Protein AF-X1PN82-F1 (afdb_monomer)

Mean predicted aligned error: 7.9 Å

Structure (mmCIF, N/CA/C/O backbone):
data_AF-X1PN82-F1
#
_entry.id   AF-X1PN82-F1
#
loop_
_atom_site.group_PDB
_atom_site.id
_atom_site.type_symbol
_atom_site.label_atom_id
_atom_site.label_alt_id
_atom_site.label_comp_id
_atom_site.label_asym_id
_atom_site.label_entity_id
_atom_site.label_seq_id
_atom_site.pdbx_PDB_ins_code
_atom_site.Cartn_x
_atom_site.Cartn_y
_atom_site.Cartn_z
_atom_site.occupancy
_atom_site.B_iso_or_equiv
_atom_site.auth_seq_id
_atom_site.auth_comp_id
_atom_site.auth_asym_id
_atom_site.auth_atom_id
_atom_site.pdbx_PDB_model_num
ATOM 1 N N . ASN A 1 1 ? -26.674 12.119 23.062 1.00 67.69 1 ASN A N 1
ATOM 2 C CA . ASN A 1 1 ? -26.251 12.732 21.770 1.00 67.69 1 ASN A CA 1
ATOM 3 C C . ASN A 1 1 ? -24.756 13.074 21.874 1.00 67.69 1 ASN A C 1
ATOM 5 O O . ASN A 1 1 ? -24.291 13.283 22.987 1.00 67.69 1 ASN A O 1
ATOM 9 N N . ALA A 1 2 ? -23.980 13.122 20.783 1.00 71.50 2 ALA A N 1
ATOM 10 C CA . ALA A 1 2 ? -22.578 13.569 20.818 1.00 71.50 2 ALA A CA 1
ATOM 11 C C . ALA A 1 2 ? -22.416 14.978 21.428 1.00 71.50 2 ALA A C 1
ATOM 13 O O . ALA A 1 2 ? -21.456 15.224 22.155 1.00 71.50 2 ALA A O 1
ATOM 14 N N . GLU A 1 3 ? -23.373 15.884 21.202 1.00 78.88 3 GLU A N 1
ATOM 15 C CA . GLU A 1 3 ? -23.383 17.195 21.867 1.00 78.88 3 GLU A CA 1
ATOM 16 C C . GLU A 1 3 ? -23.554 17.086 23.388 1.00 78.88 3 GLU A C 1
ATOM 18 O O . GLU A 1 3 ? -22.885 17.803 24.132 1.00 78.88 3 GLU A O 1
ATOM 23 N N . ASP A 1 4 ? -24.406 16.174 23.860 1.00 82.75 4 ASP A N 1
ATOM 24 C CA . ASP A 1 4 ? -24.612 15.941 25.296 1.00 82.75 4 ASP A CA 1
ATOM 25 C C . ASP A 1 4 ? -23.353 15.354 25.942 1.00 82.75 4 ASP A C 1
ATOM 27 O O . ASP A 1 4 ? -22.969 15.783 27.027 1.00 82.75 4 ASP A O 1
ATOM 31 N N . MET A 1 5 ? -22.664 14.438 25.246 1.00 84.50 5 MET A N 1
ATOM 32 C CA . MET A 1 5 ? -21.371 13.902 25.687 1.00 84.50 5 MET A CA 1
ATOM 33 C C . MET A 1 5 ? -20.332 15.013 25.858 1.00 84.50 5 MET A C 1
ATOM 35 O O . MET A 1 5 ? -19.619 15.034 26.857 1.00 84.50 5 MET A O 1
ATOM 39 N N . ILE A 1 6 ? -20.239 15.938 24.896 1.00 84.94 6 ILE A N 1
ATOM 40 C CA . ILE A 1 6 ? -19.283 17.053 24.955 1.00 84.94 6 ILE A CA 1
ATOM 41 C C . ILE A 1 6 ? -19.625 17.995 26.113 1.00 84.94 6 ILE A C 1
ATOM 43 O O . ILE A 1 6 ? -18.735 18.341 26.887 1.00 84.94 6 ILE A O 1
ATOM 47 N N . LYS A 1 7 ? -20.903 18.366 26.274 1.00 87.56 7 LYS A N 1
ATOM 48 C CA . LYS A 1 7 ? -21.355 19.220 27.386 1.00 87.56 7 LYS A CA 1
ATOM 49 C C . LYS A 1 7 ? -21.035 18.598 28.743 1.00 87.56 7 LYS A C 1
ATOM 51 O O . LYS A 1 7 ? -20.484 19.280 29.601 1.00 87.56 7 LYS A O 1
ATOM 56 N N . GLU A 1 8 ? -21.319 17.309 28.913 1.00 87.12 8 GLU A N 1
ATOM 57 C CA . GLU A 1 8 ? -21.034 16.575 30.148 1.00 87.12 8 GLU A CA 1
ATOM 58 C C . GLU A 1 8 ? -19.526 16.529 30.442 1.00 87.12 8 GLU A C 1
ATOM 60 O O . GLU A 1 8 ? -19.100 16.802 31.563 1.00 87.12 8 GLU A O 1
ATOM 65 N N . VAL A 1 9 ? -18.691 16.272 29.429 1.00 88.88 9 VAL A N 1
ATOM 66 C CA . VAL A 1 9 ? -17.226 16.307 29.578 1.00 88.88 9 VAL A CA 1
ATOM 67 C C . VAL A 1 9 ? -16.727 17.703 29.960 1.00 88.88 9 VAL A C 1
ATOM 69 O O . VAL A 1 9 ? -15.838 17.824 30.806 1.00 88.88 9 VAL A O 1
ATOM 72 N N . ASP A 1 10 ? -17.272 18.760 29.362 1.00 90.44 10 ASP A N 1
ATOM 73 C CA . ASP A 1 10 ? -16.878 20.137 29.665 1.00 90.44 10 ASP A CA 1
ATOM 74 C C . ASP A 1 10 ? -17.298 20.567 31.079 1.00 90.44 10 ASP A C 1
ATOM 76 O O . ASP A 1 10 ? -16.549 21.278 31.756 1.00 90.44 10 ASP A O 1
ATOM 80 N N . GLU A 1 11 ? -18.458 20.117 31.560 1.00 91.69 11 GLU A N 1
ATOM 81 C CA . GLU A 1 11 ? -18.900 20.324 32.944 1.00 91.69 11 GLU A CA 1
ATOM 82 C C . GLU A 1 11 ? -18.008 19.582 33.947 1.00 91.69 11 GLU A C 1
ATOM 84 O O . GLU A 1 11 ? -17.519 20.194 34.900 1.00 91.69 11 GLU A O 1
ATOM 89 N N . LEU A 1 12 ? -17.703 18.305 33.696 1.00 90.44 12 LEU A N 1
ATOM 90 C CA . LEU A 1 12 ? -16.795 17.517 34.538 1.00 90.44 12 LEU A CA 1
ATOM 91 C C . LEU A 1 12 ? -15.404 18.162 34.619 1.00 90.44 12 LEU A C 1
ATOM 93 O O . LEU A 1 12 ? -14.843 18.304 35.708 1.00 90.44 12 LEU A O 1
ATOM 97 N N . LYS A 1 13 ? -14.877 18.660 33.491 1.00 89.19 13 LYS A N 1
ATOM 98 C CA . LYS A 1 13 ? -13.601 19.394 33.455 1.00 89.19 13 LYS A CA 1
ATOM 99 C C . LYS A 1 13 ? -13.623 20.660 34.308 1.00 89.19 13 LYS A C 1
ATOM 101 O O . LYS A 1 13 ? -12.647 20.916 35.015 1.00 89.19 13 LYS A O 1
ATOM 106 N N . LYS A 1 14 ? -14.707 21.447 34.270 1.00 92.62 14 LYS A N 1
ATOM 107 C CA . LYS A 1 14 ? -14.854 22.648 35.118 1.00 92.62 14 LYS A CA 1
ATOM 108 C C . LYS A 1 14 ? -14.811 22.296 36.606 1.00 92.62 14 LYS A C 1
ATOM 110 O O . LYS A 1 14 ? -14.207 23.035 37.380 1.00 92.62 14 LYS A O 1
ATOM 115 N N . ASN A 1 15 ? -15.368 21.145 36.973 1.00 92.56 15 ASN A N 1
ATOM 116 C CA . ASN A 1 15 ? -15.415 20.660 38.352 1.00 92.56 15 ASN A CA 1
ATOM 117 C C . ASN A 1 15 ? -14.170 19.853 38.768 1.00 92.56 15 ASN A C 1
ATOM 119 O O . ASN A 1 15 ? -14.081 19.424 39.914 1.00 92.56 15 ASN A O 1
ATOM 123 N N . ARG A 1 16 ? -13.180 19.684 37.874 1.00 89.38 16 ARG A N 1
ATOM 124 C CA . ARG A 1 16 ? -11.994 18.819 38.063 1.00 89.38 16 ARG A CA 1
ATOM 125 C C . ARG A 1 16 ? -12.342 17.353 38.342 1.00 89.38 16 ARG A C 1
ATOM 127 O O . ARG A 1 16 ? -11.579 16.636 38.986 1.00 89.38 16 ARG A O 1
ATOM 134 N N . GLU A 1 17 ? -13.478 16.913 37.830 1.00 91.06 17 GLU A N 1
ATOM 135 C CA . GLU A 1 17 ? -13.938 15.535 37.891 1.00 91.06 17 GLU A CA 1
ATOM 136 C C . GLU A 1 17 ? -13.605 14.815 36.585 1.00 91.06 17 GLU A C 1
ATOM 138 O O . GLU A 1 17 ? -13.312 15.433 35.558 1.00 91.06 17 GLU A O 1
ATOM 143 N N . ASN A 1 18 ? -13.623 13.484 36.622 1.00 86.00 18 ASN A N 1
ATOM 144 C CA . ASN A 1 18 ? -13.360 12.672 35.447 1.00 86.00 18 ASN A CA 1
ATOM 145 C C . ASN A 1 18 ? -14.331 11.494 35.395 1.00 86.00 18 ASN A C 1
ATOM 147 O O . ASN A 1 18 ? -14.656 10.905 36.425 1.00 86.00 18 ASN A O 1
ATOM 151 N N . ILE A 1 19 ? -14.766 11.137 34.190 1.00 87.94 19 ILE A N 1
ATOM 152 C CA . ILE A 1 19 ? -15.642 9.992 33.947 1.00 87.94 19 ILE A CA 1
ATOM 153 C C . ILE A 1 19 ? -14.881 8.951 33.120 1.00 87.94 19 ILE A C 1
ATOM 155 O O . ILE A 1 19 ? -14.253 9.303 32.117 1.00 87.94 19 ILE A O 1
ATOM 159 N N . PRO A 1 20 ? -14.910 7.663 33.501 1.00 90.50 20 PRO A N 1
ATOM 160 C CA . PRO A 1 20 ? -14.413 6.601 32.637 1.00 90.50 20 PRO A CA 1
ATOM 161 C C . PRO A 1 20 ? -15.126 6.624 31.276 1.00 90.50 20 PRO A C 1
ATOM 163 O O . PRO A 1 20 ? -16.353 6.719 31.212 1.00 90.50 20 PRO A O 1
ATOM 166 N N . LEU A 1 21 ? -14.369 6.527 30.179 1.00 81.94 21 LEU A N 1
ATOM 167 C CA . LEU A 1 21 ? -14.906 6.651 28.816 1.00 81.94 21 LEU A CA 1
ATOM 168 C C . LEU A 1 21 ? -16.039 5.651 28.533 1.00 81.94 21 LEU A C 1
ATOM 170 O O . LEU A 1 21 ? -17.045 6.004 27.926 1.00 81.94 21 LEU A O 1
ATOM 174 N N . ASN A 1 22 ? -15.896 4.415 29.008 1.00 86.50 22 ASN A N 1
ATOM 175 C CA . ASN A 1 22 ? -16.922 3.379 28.902 1.00 86.50 22 ASN A CA 1
ATOM 176 C C . ASN A 1 22 ? -18.238 3.777 29.592 1.00 86.50 22 ASN A C 1
ATOM 178 O O . ASN A 1 22 ? -19.304 3.512 29.041 1.00 86.50 22 ASN A O 1
ATOM 182 N N . SER A 1 23 ? -18.170 4.439 30.750 1.00 89.06 23 SER A N 1
ATOM 183 C CA . SER A 1 23 ? -19.345 4.944 31.470 1.00 89.06 23 SER A CA 1
ATOM 184 C C . SER A 1 23 ? -20.013 6.107 30.737 1.00 89.06 23 SER A C 1
ATOM 186 O O . SER A 1 23 ? -21.237 6.181 30.695 1.0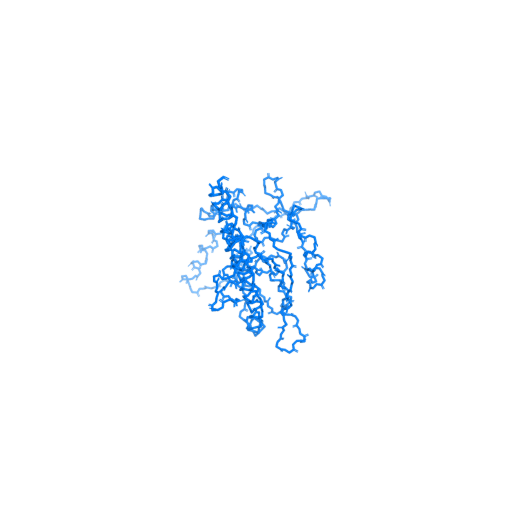0 89.06 23 SER A O 1
ATOM 188 N N . LEU A 1 24 ? -19.228 7.003 30.131 1.00 88.25 24 LEU A N 1
ATOM 189 C CA . LEU A 1 24 ? -19.769 8.097 29.323 1.00 88.25 24 LEU A CA 1
ATOM 190 C C . LEU A 1 24 ? -20.485 7.563 28.075 1.00 88.25 24 LEU A C 1
ATOM 192 O O . LEU A 1 24 ? -21.599 7.983 27.772 1.00 88.25 24 LEU A O 1
ATOM 196 N N . ILE A 1 25 ? -19.861 6.613 27.369 1.00 86.19 25 ILE A N 1
ATOM 197 C CA . ILE A 1 25 ? -20.445 5.984 26.180 1.00 86.19 25 ILE A CA 1
ATOM 198 C C . ILE A 1 25 ? -21.737 5.257 26.551 1.00 86.19 25 ILE A C 1
ATOM 200 O O . ILE A 1 25 ? -22.748 5.470 25.888 1.00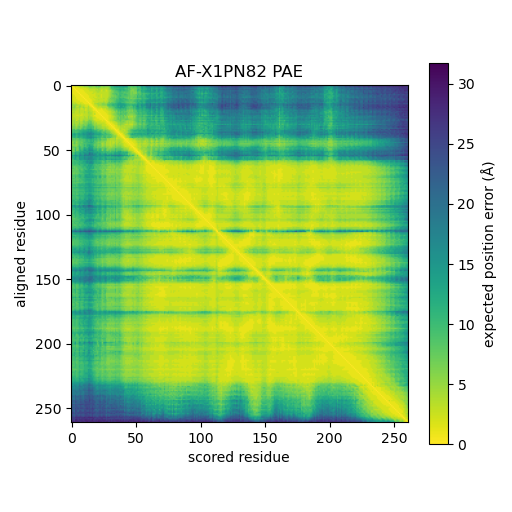 86.19 25 ILE A O 1
ATOM 204 N N . SER A 1 26 ? -21.738 4.437 27.606 1.00 86.50 26 SER A N 1
ATOM 205 C CA . SER A 1 26 ? -22.931 3.676 27.994 1.00 86.50 26 SER A CA 1
ATOM 206 C C . SER A 1 26 ? -24.095 4.584 28.387 1.00 86.50 26 SER A C 1
ATOM 208 O O . SER A 1 26 ? -25.216 4.349 27.951 1.00 86.50 26 SER A O 1
ATOM 210 N N . LYS A 1 27 ? -23.828 5.663 29.135 1.00 87.06 27 LYS A N 1
ATOM 211 C CA . LYS A 1 27 ? -24.841 6.649 29.542 1.00 87.06 27 LYS A CA 1
ATOM 212 C C . LYS A 1 27 ? -25.486 7.366 28.354 1.00 87.06 27 LYS A C 1
ATOM 214 O O . LYS A 1 27 ? -26.62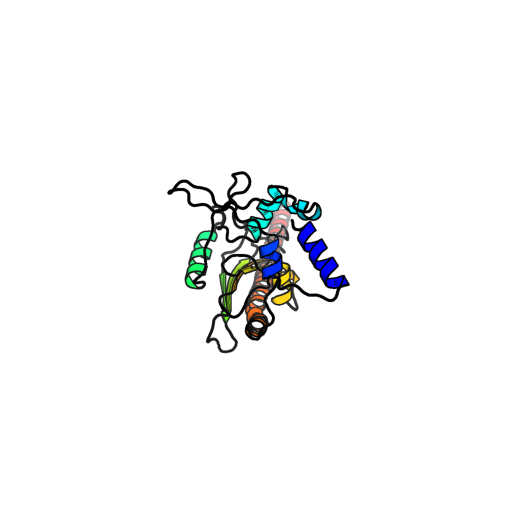8 7.802 28.447 1.00 87.06 27 LYS A O 1
ATOM 219 N N . GLN A 1 28 ? -24.751 7.499 27.254 1.00 85.62 28 GLN A N 1
ATOM 220 C CA . GLN A 1 28 ? -25.141 8.290 26.085 1.00 85.62 28 GLN A CA 1
ATOM 221 C C . GLN A 1 28 ? -25.512 7.416 24.874 1.00 85.62 28 GLN A C 1
ATOM 223 O O . GLN A 1 28 ? -25.808 7.945 23.799 1.00 85.62 28 GLN A O 1
ATOM 228 N N . THR A 1 29 ? -25.530 6.090 25.051 1.00 86.44 29 THR A N 1
ATOM 229 C CA . THR A 1 29 ? -25.915 5.101 24.038 1.00 86.44 29 THR A CA 1
ATOM 230 C C . THR A 1 29 ? -27.273 4.510 24.389 1.00 86.44 29 THR A C 1
ATOM 232 O O . THR A 1 29 ? -27.450 3.935 25.458 1.00 86.44 29 THR A O 1
ATOM 235 N N . ASN A 1 30 ? -28.220 4.588 23.457 1.00 87.38 30 ASN A N 1
ATOM 236 C CA . ASN A 1 30 ? -29.485 3.871 23.566 1.00 87.38 30 ASN A CA 1
ATOM 237 C C . ASN A 1 30 ? -29.368 2.541 22.824 1.00 87.38 30 ASN A C 1
ATOM 239 O O . ASN A 1 30 ? -29.080 2.528 21.628 1.00 87.38 30 ASN A O 1
ATOM 243 N N . LEU A 1 31 ? -29.608 1.435 23.528 1.00 88.25 31 LEU A N 1
ATOM 244 C CA . LEU A 1 31 ? -29.704 0.110 22.928 1.00 88.25 31 LEU A CA 1
ATOM 245 C C . LEU A 1 31 ? -31.170 -0.316 22.913 1.00 88.25 31 LEU A C 1
ATOM 247 O O . LEU A 1 31 ? -31.795 -0.450 23.963 1.00 88.25 31 LEU A O 1
ATOM 251 N N . THR A 1 32 ? -31.706 -0.537 21.721 1.00 89.62 32 THR A N 1
ATOM 252 C CA . THR A 1 32 ? -33.020 -1.149 21.524 1.00 89.62 32 THR A CA 1
ATOM 253 C C . THR A 1 32 ? -32.847 -2.509 20.862 1.00 89.62 32 THR A C 1
ATOM 255 O O . THR A 1 32 ? -31.808 -2.821 20.277 1.00 89.62 32 THR A O 1
ATOM 258 N N . SER A 1 33 ? -33.841 -3.375 21.008 1.00 90.75 33 SER A N 1
ATOM 259 C CA . SER A 1 33 ? -33.853 -4.690 20.374 1.00 90.75 33 SER A CA 1
ATOM 260 C C . SER A 1 33 ? -35.242 -4.945 19.826 1.00 90.75 33 SER A C 1
ATOM 262 O O . SER A 1 33 ? -36.235 -4.735 20.520 1.00 90.75 33 SER A O 1
ATOM 264 N N . GLU A 1 34 ? -35.298 -5.387 18.578 1.00 87.75 34 GLU A N 1
ATOM 265 C CA . GLU A 1 34 ? -36.532 -5.650 17.847 1.00 87.75 34 GLU A CA 1
ATOM 266 C C . GLU A 1 34 ? -36.452 -7.039 17.208 1.00 87.75 34 GLU A C 1
ATOM 268 O O . GLU A 1 34 ? -35.368 -7.602 17.035 1.00 87.75 34 GLU A O 1
ATOM 273 N N . VAL A 1 35 ? -37.608 -7.628 16.901 1.00 88.88 35 VAL A N 1
ATOM 274 C CA . VAL A 1 35 ? -37.663 -8.944 16.258 1.00 88.88 35 VAL A CA 1
ATOM 275 C C . VAL A 1 35 ? -37.320 -8.786 14.781 1.00 88.88 35 VAL A C 1
ATOM 277 O O . VAL A 1 35 ? -38.056 -8.141 14.041 1.00 88.88 35 VAL A O 1
ATOM 280 N N . GLU A 1 36 ? -36.238 -9.426 14.350 1.00 89.25 36 GLU A N 1
ATOM 281 C CA . GLU A 1 36 ? -35.816 -9.472 12.949 1.00 89.25 36 GLU A CA 1
ATOM 282 C C . GLU A 1 36 ? -36.106 -10.851 12.331 1.00 89.25 36 GLU A C 1
ATOM 284 O O . GLU A 1 36 ? -36.257 -11.867 13.020 1.00 89.25 36 GLU A O 1
ATOM 289 N N . LYS A 1 37 ? -36.195 -10.911 11.001 1.00 90.00 37 LYS A N 1
ATOM 290 C CA . LYS A 1 37 ? -36.330 -12.160 10.252 1.00 90.00 37 LYS A CA 1
ATOM 291 C C . LYS A 1 37 ? -35.136 -13.070 10.538 1.00 90.00 37 LYS A C 1
ATOM 293 O O . LYS A 1 37 ? -33.991 -12.695 10.328 1.00 90.00 37 LYS A O 1
ATOM 298 N N . LYS A 1 38 ? -35.413 -14.329 10.885 1.00 85.94 38 LYS A N 1
ATOM 299 C CA . LYS A 1 38 ? -34.396 -15.349 11.209 1.00 85.94 38 LYS A CA 1
ATOM 300 C C . LYS A 1 38 ? -33.298 -15.524 10.145 1.00 85.94 38 LYS A C 1
ATOM 302 O O . LYS A 1 38 ? -32.185 -15.898 10.488 1.00 85.94 38 LYS A O 1
ATOM 307 N N . ASN A 1 39 ? -33.624 -15.271 8.877 1.00 90.50 39 ASN A N 1
ATOM 308 C CA . ASN A 1 39 ? -32.714 -15.452 7.741 1.00 90.50 39 ASN A CA 1
ATOM 309 C C . ASN A 1 39 ? -32.069 -14.135 7.269 1.00 90.50 39 ASN A C 1
ATOM 311 O O . ASN A 1 39 ? -31.379 -14.126 6.251 1.00 90.50 39 ASN A O 1
ATOM 315 N N . ALA A 1 40 ? -32.340 -13.012 7.939 1.00 86.06 40 ALA A N 1
ATOM 316 C CA . ALA A 1 40 ? -31.656 -11.762 7.655 1.00 86.06 40 ALA A CA 1
ATOM 317 C C . ALA A 1 40 ? -30.262 -11.793 8.296 1.00 86.06 40 ALA A C 1
ATOM 319 O O . ALA A 1 40 ? -30.122 -11.989 9.501 1.00 86.06 40 ALA A O 1
ATOM 320 N N . HIS A 1 41 ? -29.229 -11.595 7.478 1.00 84.25 41 HIS A N 1
ATOM 321 C CA . HIS A 1 41 ? -27.835 -11.561 7.911 1.00 84.25 41 HIS A CA 1
ATOM 322 C C . HIS A 1 41 ? -27.193 -10.278 7.396 1.00 84.25 41 HIS A C 1
ATOM 324 O O . HIS A 1 41 ? -26.605 -10.251 6.318 1.00 84.25 41 HIS A O 1
ATOM 330 N N . TYR A 1 42 ? -27.361 -9.194 8.144 1.00 84.50 42 TYR A N 1
ATOM 331 C CA . TYR A 1 42 ? -26.742 -7.916 7.825 1.00 84.50 42 TYR A CA 1
ATOM 332 C C . TYR A 1 42 ? -26.410 -7.148 9.098 1.00 84.50 42 TYR A C 1
ATOM 334 O O . TYR A 1 42 ? -27.028 -7.338 10.144 1.00 84.50 42 TYR A O 1
ATOM 342 N N . THR A 1 43 ? -25.461 -6.230 8.966 1.00 87.44 43 THR A N 1
ATOM 343 C CA . THR A 1 43 ? -25.243 -5.152 9.926 1.00 87.44 43 THR A CA 1
ATOM 344 C C . THR A 1 43 ? -25.556 -3.857 9.198 1.00 87.44 43 THR A C 1
ATOM 346 O O . THR A 1 43 ? -24.909 -3.544 8.202 1.00 87.44 43 THR A O 1
ATOM 349 N N . MET A 1 44 ? -26.563 -3.121 9.664 1.00 87.81 44 MET A N 1
ATOM 350 C CA . MET A 1 44 ? -26.882 -1.799 9.132 1.00 87.81 44 MET A CA 1
ATOM 351 C C . MET A 1 44 ? -26.295 -0.746 10.063 1.00 87.81 44 MET A C 1
ATOM 353 O O . MET A 1 44 ? -26.525 -0.784 11.270 1.00 87.81 44 MET A O 1
ATOM 357 N N . VAL A 1 45 ? -25.548 0.197 9.496 1.00 88.12 45 VAL A N 1
ATOM 358 C CA . VAL A 1 45 ? -25.014 1.345 10.228 1.00 88.12 45 VAL A CA 1
ATOM 359 C C . VAL A 1 45 ? -25.586 2.602 9.596 1.00 88.12 45 VAL A C 1
ATOM 361 O O . VAL A 1 45 ? -25.306 2.901 8.439 1.00 88.12 45 VAL A O 1
ATOM 364 N N . GLU A 1 46 ? -26.380 3.344 10.363 1.00 88.56 46 GLU A N 1
ATOM 365 C CA . GLU A 1 46 ? -26.903 4.643 9.955 1.00 88.56 46 GLU A CA 1
ATOM 366 C C . GLU A 1 46 ? -26.198 5.744 10.752 1.00 88.56 46 GLU A C 1
ATOM 368 O O . GLU A 1 46 ? -26.245 5.774 11.982 1.00 88.56 46 GLU A O 1
ATOM 373 N N . LEU A 1 47 ? -25.539 6.662 10.047 1.00 83.81 47 LEU A N 1
ATOM 374 C CA . LEU A 1 47 ? -24.903 7.829 10.649 1.00 83.81 47 LEU A CA 1
ATOM 375 C C . LEU A 1 47 ? -25.809 9.048 10.453 1.00 83.81 47 LEU A C 1
ATOM 377 O O . LEU A 1 47 ? -2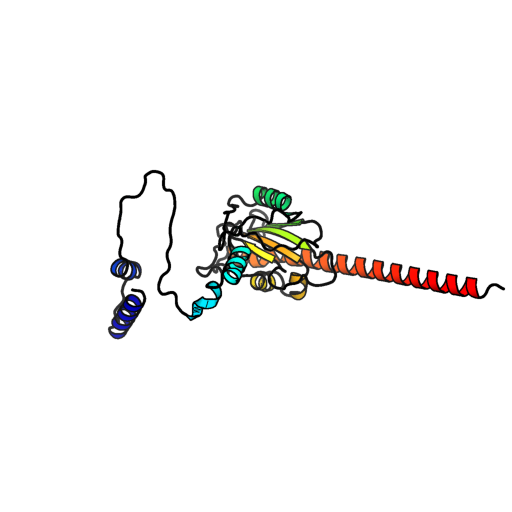6.001 9.515 9.330 1.00 83.81 47 LEU A O 1
ATOM 381 N N . ARG A 1 48 ? -26.357 9.577 11.549 1.00 83.44 48 ARG A N 1
ATOM 382 C CA . ARG A 1 48 ? -27.200 10.783 11.555 1.00 83.44 48 ARG A CA 1
ATOM 383 C C . ARG A 1 48 ? -26.416 11.990 12.053 1.00 83.44 48 ARG A C 1
ATOM 385 O O . ARG A 1 48 ? -25.459 11.842 12.804 1.00 83.44 48 ARG A O 1
ATOM 392 N N . GLU A 1 49 ? -26.832 13.179 11.618 1.00 82.62 49 GLU A N 1
ATOM 393 C CA . GLU A 1 49 ? -26.273 14.463 12.079 1.00 82.62 49 GLU A CA 1
ATOM 394 C C . GLU A 1 49 ? -24.747 14.581 11.898 1.00 82.62 49 GLU A C 1
ATOM 396 O O . GLU A 1 49 ? -24.053 15.242 12.670 1.00 82.62 49 GLU A O 1
ATOM 401 N N . ILE A 1 50 ? -24.205 13.955 10.846 1.00 81.19 50 ILE A N 1
ATOM 402 C CA . ILE A 1 50 ? -22.773 14.019 10.550 1.00 81.19 50 ILE A CA 1
ATOM 403 C C . ILE A 1 50 ? -22.364 15.482 10.343 1.00 81.19 50 ILE A C 1
ATOM 405 O O . ILE A 1 50 ? -23.028 16.253 9.638 1.00 81.19 50 ILE A O 1
ATOM 409 N N . ARG A 1 51 ? -21.240 15.866 10.952 1.00 78.69 51 ARG A N 1
ATOM 410 C CA . ARG A 1 51 ? -20.756 17.242 10.920 1.00 78.69 51 ARG A CA 1
ATOM 411 C C . ARG A 1 51 ? -20.559 17.743 9.484 1.00 78.69 51 ARG A C 1
ATOM 413 O O . ARG A 1 51 ? -20.112 17.027 8.587 1.00 78.69 51 ARG A O 1
ATOM 420 N N . LYS A 1 52 ? -20.854 19.029 9.271 1.00 76.12 52 LYS A N 1
ATOM 421 C CA . LYS A 1 52 ? -20.782 19.680 7.950 1.00 76.12 52 LYS A CA 1
ATOM 422 C C . LYS A 1 52 ? -19.365 19.733 7.364 1.00 76.12 52 LYS A C 1
ATOM 424 O O . LYS A 1 52 ? -19.239 19.938 6.163 1.00 76.12 52 LYS A O 1
ATOM 429 N N . ASP A 1 53 ? -18.318 19.586 8.164 1.00 75.00 53 ASP A N 1
ATOM 430 C CA . ASP A 1 53 ? -16.929 19.504 7.701 1.00 75.00 53 ASP A CA 1
ATOM 431 C C . ASP A 1 53 ? -16.569 18.124 7.122 1.00 75.00 53 ASP A C 1
ATOM 433 O O . ASP A 1 53 ? -15.660 18.031 6.303 1.00 75.00 53 ASP A O 1
ATOM 437 N N . SER A 1 54 ? -17.353 17.077 7.403 1.00 72.56 54 SER A N 1
ATOM 438 C CA . SER A 1 54 ? -17.215 15.750 6.775 1.00 72.56 54 SER A CA 1
ATOM 439 C C . SER A 1 54 ? -17.852 15.654 5.379 1.00 72.56 54 SER A C 1
ATOM 441 O O . SER A 1 54 ? -17.857 14.588 4.764 1.00 72.56 54 SER A O 1
ATOM 443 N N . LYS A 1 55 ? -18.359 16.774 4.839 1.00 70.62 55 LYS A N 1
ATOM 444 C CA . LYS A 1 55 ? -19.076 16.852 3.552 1.00 70.62 55 LYS A CA 1
ATOM 445 C C . LYS A 1 55 ? -18.322 16.287 2.355 1.00 70.62 55 LYS A C 1
ATOM 447 O O . LYS A 1 55 ? -18.962 15.942 1.365 1.00 70.62 55 LYS A O 1
ATOM 452 N N . LEU A 1 56 ? -16.990 16.220 2.414 1.00 69.81 56 LEU A N 1
ATOM 453 C CA . LEU A 1 56 ? -16.182 15.695 1.315 1.00 69.81 56 LEU A CA 1
ATOM 454 C C . LEU A 1 56 ? -16.584 14.257 0.954 1.00 69.81 56 LEU A C 1
ATOM 456 O O . LEU A 1 56 ? -16.596 13.918 -0.223 1.00 69.81 56 LEU A O 1
ATOM 460 N N . LEU A 1 57 ? -16.986 13.451 1.941 1.00 77.62 57 LEU A N 1
ATOM 461 C CA . LEU A 1 57 ? -17.409 12.062 1.738 1.00 77.62 57 LEU A CA 1
ATOM 462 C C . LEU A 1 57 ? -18.916 11.907 1.479 1.00 77.62 57 LEU A C 1
ATOM 464 O O . LEU A 1 57 ? -19.377 10.794 1.265 1.00 77.62 57 LEU A O 1
ATOM 468 N N . PHE A 1 58 ? -19.695 12.996 1.451 1.00 80.81 58 PHE A N 1
ATOM 469 C CA . PHE A 1 58 ? -21.136 12.928 1.144 1.00 80.81 58 PHE A CA 1
ATOM 470 C C . PHE A 1 58 ? -21.422 12.879 -0.359 1.00 80.81 58 PHE A C 1
ATOM 472 O O . PHE A 1 58 ? -22.574 12.765 -0.769 1.00 80.81 58 PHE A O 1
ATOM 479 N N . LYS A 1 59 ? -20.388 12.997 -1.197 1.00 85.81 59 LYS A N 1
ATOM 480 C CA . LYS A 1 59 ? -20.501 12.795 -2.641 1.00 85.81 59 LYS A CA 1
ATOM 481 C C . LYS A 1 59 ? -20.141 11.350 -2.962 1.00 85.81 59 LYS A C 1
ATOM 483 O O . LYS A 1 59 ? -19.018 10.942 -2.667 1.00 85.81 59 LYS A O 1
ATOM 488 N N . GLY A 1 60 ? -21.042 10.625 -3.630 1.00 88.12 60 GLY A N 1
ATOM 489 C CA . GLY A 1 60 ? -20.830 9.225 -4.019 1.00 88.12 60 GLY A CA 1
ATOM 490 C C . GLY A 1 60 ? -19.500 8.995 -4.744 1.00 88.12 60 GLY A C 1
ATOM 491 O O . GLY A 1 60 ? -18.774 8.067 -4.418 1.00 88.12 60 GLY A O 1
ATOM 492 N N . THR A 1 61 ? -19.081 9.911 -5.624 1.00 90.06 61 THR A N 1
ATOM 493 C CA . THR A 1 61 ? -17.788 9.821 -6.332 1.00 90.06 61 THR A CA 1
ATOM 494 C C . THR A 1 61 ? -16.569 9.936 -5.413 1.00 90.06 61 THR A C 1
ATOM 496 O O . THR A 1 61 ? -15.592 9.200 -5.571 1.00 90.06 61 THR A O 1
ATOM 499 N N . SER A 1 62 ? -16.605 10.847 -4.439 1.00 90.62 62 SER A N 1
ATOM 500 C CA . SER A 1 62 ? -15.532 11.021 -3.457 1.00 90.62 62 SER A CA 1
ATOM 501 C C . SER A 1 62 ? -15.468 9.839 -2.492 1.00 90.62 62 SER A C 1
ATOM 503 O O . SER A 1 62 ? -14.375 9.370 -2.183 1.00 90.62 62 SER A O 1
ATOM 505 N N . LEU A 1 63 ? -16.626 9.316 -2.080 1.00 91.88 63 LEU A N 1
ATOM 506 C CA . LEU A 1 63 ? -16.723 8.113 -1.259 1.00 91.88 63 LEU A CA 1
ATOM 507 C C . LEU A 1 63 ? -16.206 6.875 -2.004 1.00 91.88 63 LEU A C 1
ATOM 509 O O . LEU A 1 63 ? -15.366 6.158 -1.471 1.00 91.88 63 LEU A O 1
ATOM 513 N N . ALA A 1 64 ? -16.636 6.667 -3.249 1.00 94.44 64 ALA A N 1
ATOM 514 C CA . ALA A 1 64 ? -16.169 5.588 -4.116 1.00 94.44 64 ALA A CA 1
ATOM 515 C C . ALA A 1 64 ? -14.646 5.628 -4.296 1.00 94.44 64 ALA A C 1
ATOM 517 O O . ALA A 1 64 ? -13.969 4.617 -4.122 1.00 94.44 64 ALA A O 1
ATOM 518 N N . THR A 1 65 ? -14.090 6.817 -4.557 1.00 92.88 65 THR A N 1
ATOM 519 C CA . THR A 1 65 ? -12.635 7.012 -4.651 1.00 92.88 65 THR A CA 1
ATOM 520 C C . THR A 1 65 ? -11.951 6.647 -3.335 1.00 92.88 65 THR A C 1
ATOM 522 O O . THR A 1 65 ? -10.964 5.916 -3.340 1.00 92.88 65 THR A O 1
ATOM 525 N N . TYR A 1 66 ? -12.473 7.118 -2.201 1.00 93.19 66 TYR A N 1
ATOM 526 C CA . TYR A 1 66 ? -11.906 6.818 -0.889 1.00 93.19 66 TYR A CA 1
ATOM 527 C C . TYR A 1 66 ? -11.920 5.312 -0.588 1.00 93.19 66 TYR A C 1
ATOM 529 O O . TYR A 1 66 ? -10.886 4.761 -0.212 1.00 93.19 66 TYR A O 1
ATOM 537 N N . ILE A 1 67 ? -13.052 4.638 -0.805 1.00 95.31 67 ILE A N 1
ATOM 538 C CA . ILE A 1 67 ? -13.201 3.190 -0.602 1.00 95.31 67 ILE A CA 1
ATOM 539 C C . ILE A 1 67 ? -12.236 2.425 -1.510 1.00 95.31 67 ILE A C 1
ATOM 541 O O . ILE A 1 67 ? -11.500 1.578 -1.018 1.00 95.31 67 ILE A O 1
ATOM 545 N N . SER A 1 68 ? -12.157 2.781 -2.795 1.00 95.69 68 SER A N 1
ATOM 546 C CA . SER A 1 68 ? -11.249 2.160 -3.768 1.00 95.69 68 SER A CA 1
ATOM 547 C C . SER A 1 68 ? -9.784 2.158 -3.308 1.00 95.69 68 SER A C 1
ATOM 549 O O . SER A 1 68 ? -9.075 1.166 -3.476 1.00 95.69 68 SER A O 1
ATOM 551 N N . HIS A 1 69 ? -9.329 3.243 -2.672 1.00 94.44 69 HIS A N 1
ATOM 552 C CA . HIS A 1 69 ? -7.947 3.351 -2.197 1.00 94.44 69 HIS A CA 1
ATOM 553 C C . HIS A 1 69 ? -7.724 2.703 -0.828 1.00 94.44 69 HIS A C 1
ATOM 555 O O . HIS A 1 69 ? -6.608 2.266 -0.567 1.00 94.44 69 HIS A O 1
ATOM 561 N N . ASN A 1 70 ? -8.731 2.654 0.052 1.00 95.38 70 ASN A N 1
ATOM 562 C CA . ASN A 1 70 ? -8.521 2.347 1.474 1.00 95.38 70 ASN A CA 1
ATOM 563 C C . ASN A 1 70 ? -9.134 1.033 1.951 1.00 95.38 70 ASN A C 1
ATOM 565 O O . ASN A 1 70 ? -8.602 0.414 2.872 1.00 95.38 70 ASN A O 1
ATOM 569 N N . ALA A 1 71 ? -10.248 0.613 1.360 1.00 96.38 71 ALA A N 1
ATOM 570 C CA . ALA A 1 71 ? -10.946 -0.597 1.760 1.00 96.38 71 ALA A CA 1
ATOM 571 C C . ALA A 1 71 ? -10.280 -1.844 1.147 1.00 96.38 71 ALA A C 1
ATOM 573 O O . ALA A 1 71 ? -9.571 -1.734 0.138 1.00 96.38 71 ALA A O 1
ATOM 574 N N . PRO A 1 72 ? -10.512 -3.032 1.731 1.00 96.69 72 PRO A N 1
ATOM 575 C CA . PRO A 1 72 ? -10.066 -4.307 1.179 1.00 96.69 72 PRO A CA 1
ATOM 576 C C . PRO A 1 72 ? -10.942 -4.718 -0.016 1.00 96.69 72 PRO A C 1
ATOM 578 O O . PRO A 1 72 ? -11.597 -5.750 0.011 1.00 96.69 72 PRO A O 1
ATOM 581 N N . VAL A 1 73 ? -11.021 -3.882 -1.050 1.00 97.56 73 VAL A N 1
ATOM 582 C CA . VAL A 1 73 ? -11.767 -4.190 -2.278 1.00 97.56 73 VAL A CA 1
ATOM 583 C C . VAL A 1 73 ? -10.923 -5.048 -3.229 1.00 97.56 73 VAL A C 1
ATOM 585 O O . VAL A 1 73 ? -9.688 -4.953 -3.194 1.00 97.56 73 VAL A O 1
ATOM 588 N N . PRO A 1 74 ? -11.549 -5.879 -4.083 1.00 97.25 74 PRO A N 1
ATOM 589 C CA . PRO A 1 74 ? -10.827 -6.693 -5.056 1.00 97.25 74 PRO A CA 1
ATOM 590 C C . PRO A 1 74 ? -10.142 -5.844 -6.134 1.00 97.25 74 PRO A C 1
ATOM 592 O O . PRO A 1 74 ? -10.463 -4.667 -6.344 1.00 97.25 74 PRO A O 1
ATOM 595 N N . PHE A 1 75 ? -9.190 -6.450 -6.844 1.00 96.38 75 PHE A N 1
ATOM 596 C CA . PHE A 1 75 ? -8.662 -5.856 -8.069 1.00 96.38 75 PHE A CA 1
ATOM 597 C C . PHE A 1 75 ? -9.765 -5.721 -9.121 1.00 96.38 75 PHE A C 1
ATOM 599 O O . PHE A 1 75 ? -10.687 -6.533 -9.187 1.00 96.38 75 PHE A O 1
ATOM 606 N N . ASP A 1 76 ? -9.657 -4.688 -9.955 1.00 95.25 76 ASP A N 1
ATOM 607 C CA . ASP A 1 76 ? -10.553 -4.533 -11.097 1.00 95.25 76 ASP A CA 1
ATOM 608 C C . ASP A 1 76 ? -10.381 -5.740 -12.041 1.00 95.25 76 ASP A C 1
ATOM 610 O O . ASP A 1 76 ? -9.241 -6.065 -12.383 1.00 95.25 76 ASP A O 1
ATOM 614 N N . PRO A 1 77 ? -11.457 -6.411 -12.491 1.00 94.31 77 PRO A N 1
ATOM 615 C CA . PRO A 1 77 ? -11.353 -7.556 -13.398 1.00 94.31 77 PRO A CA 1
ATOM 616 C C . PRO A 1 77 ? -10.626 -7.254 -14.718 1.00 94.31 77 PRO A C 1
ATOM 618 O O . PRO A 1 77 ? -10.108 -8.163 -15.365 1.00 94.31 77 PRO A O 1
ATOM 621 N N . SER A 1 78 ? -10.583 -5.985 -15.134 1.00 93.94 78 SER A N 1
ATOM 622 C CA . SER A 1 78 ? -9.836 -5.524 -16.308 1.00 93.94 78 SER A CA 1
ATOM 623 C C . SER A 1 78 ? -8.340 -5.323 -16.037 1.00 93.94 78 SER A C 1
ATOM 625 O O . SER A 1 78 ? -7.553 -5.169 -16.978 1.00 93.94 78 SER A O 1
ATOM 627 N N . PHE A 1 79 ? -7.912 -5.340 -14.772 1.00 94.19 79 PHE A N 1
ATOM 628 C CA . PHE A 1 79 ? -6.512 -5.216 -14.407 1.00 94.19 79 PHE A CA 1
ATOM 629 C C . PHE A 1 79 ? -5.759 -6.512 -14.712 1.00 94.19 79 PHE A C 1
ATOM 631 O O . PHE A 1 79 ? -5.839 -7.503 -13.988 1.00 94.19 79 PHE A O 1
ATOM 638 N N . HIS A 1 80 ? -4.972 -6.472 -15.786 1.00 93.94 80 HIS A N 1
ATOM 639 C CA . HIS A 1 80 ? -4.293 -7.635 -16.359 1.00 93.94 80 HIS A CA 1
ATOM 640 C C . HIS A 1 80 ? -3.470 -8.460 -15.352 1.00 93.94 80 HIS A C 1
ATOM 642 O O . HIS A 1 80 ? -3.449 -9.685 -15.444 1.00 93.94 80 HIS A O 1
ATOM 648 N N . TYR A 1 81 ? -2.814 -7.810 -14.385 1.00 95.69 81 TYR A N 1
ATOM 649 C CA . TYR A 1 81 ? -1.970 -8.486 -13.391 1.00 95.69 81 TYR A CA 1
ATOM 650 C C . TYR A 1 81 ? -2.711 -8.883 -12.108 1.00 95.69 81 TYR A C 1
ATOM 652 O O . TYR A 1 81 ? -2.113 -9.541 -11.261 1.00 95.69 81 TYR A O 1
ATOM 660 N N . GLY A 1 82 ? -3.988 -8.510 -11.950 1.00 95.75 82 GLY A N 1
ATOM 661 C CA . GLY A 1 82 ? -4.724 -8.644 -10.688 1.00 95.75 82 GLY A CA 1
ATOM 662 C C . GLY A 1 82 ? -4.707 -10.065 -10.141 1.00 95.75 82 GLY A C 1
ATOM 663 O O . GLY A 1 82 ? -4.259 -10.282 -9.021 1.00 95.75 82 GLY A O 1
ATOM 664 N N . LYS A 1 83 ? -5.078 -11.048 -10.969 1.00 95.50 83 LYS A N 1
ATOM 665 C CA . LYS A 1 83 ? -5.139 -12.449 -10.537 1.00 95.50 83 LYS A CA 1
ATOM 666 C C . LYS A 1 83 ? -3.775 -13.009 -10.115 1.00 95.50 83 LYS A C 1
ATOM 668 O O . LYS A 1 83 ? -3.674 -13.663 -9.086 1.00 95.50 83 LYS A O 1
ATOM 673 N N . ALA A 1 84 ? -2.725 -12.723 -10.883 1.00 97.00 84 ALA A N 1
ATOM 674 C CA . ALA A 1 84 ? -1.380 -13.202 -10.569 1.00 97.00 84 ALA A CA 1
ATOM 675 C C . ALA A 1 84 ? -0.818 -12.551 -9.293 1.00 97.00 84 ALA A C 1
ATOM 677 O O . ALA A 1 84 ? -0.129 -13.208 -8.517 1.00 97.00 84 ALA A O 1
ATOM 678 N N . ILE A 1 85 ? -1.132 -11.273 -9.059 1.00 97.44 85 ILE A N 1
ATOM 679 C CA . ILE A 1 85 ? -0.774 -10.579 -7.819 1.00 97.44 85 ILE A CA 1
ATOM 680 C C . ILE A 1 85 ? -1.541 -11.169 -6.630 1.00 97.44 85 ILE A C 1
ATOM 682 O O . ILE A 1 85 ? -0.937 -11.385 -5.586 1.00 97.44 85 ILE A O 1
ATOM 686 N N . GLU A 1 86 ? -2.838 -11.458 -6.769 1.00 96.19 86 GLU A N 1
ATOM 687 C CA . GLU A 1 86 ? -3.627 -12.117 -5.717 1.00 96.19 86 GLU A CA 1
ATOM 688 C C . GLU A 1 86 ? -3.059 -13.489 -5.341 1.00 96.19 86 GLU A C 1
ATOM 690 O O . GLU A 1 86 ? -2.956 -13.798 -4.156 1.00 96.19 86 GLU A O 1
ATOM 695 N N . ASP A 1 87 ? -2.644 -14.288 -6.327 1.00 95.94 87 ASP A N 1
ATOM 696 C CA . ASP A 1 87 ? -2.047 -15.606 -6.086 1.00 95.94 87 ASP A CA 1
ATOM 697 C C . ASP A 1 87 ? -0.690 -15.492 -5.355 1.00 95.94 87 ASP A C 1
ATOM 699 O O . ASP A 1 87 ? -0.405 -16.264 -4.430 1.00 95.94 87 ASP A O 1
ATOM 703 N N . ASP A 1 88 ? 0.126 -14.485 -5.699 1.00 97.38 88 ASP A N 1
ATOM 704 C CA . ASP A 1 88 ? 1.349 -14.165 -4.955 1.00 97.38 88 ASP A CA 1
ATOM 705 C C . ASP A 1 88 ? 1.011 -13.741 -3.513 1.00 97.38 88 ASP A C 1
ATOM 707 O O . ASP A 1 88 ? 1.587 -14.270 -2.563 1.00 97.38 88 ASP A O 1
ATOM 711 N N . ILE A 1 89 ? 0.054 -12.825 -3.319 1.00 96.88 89 ILE A N 1
ATOM 712 C CA . ILE A 1 89 ? -0.348 -12.355 -1.984 1.00 96.88 89 ILE A CA 1
ATOM 713 C C . ILE A 1 89 ? -0.826 -13.530 -1.127 1.00 96.88 89 ILE A C 1
ATOM 715 O O . ILE A 1 89 ? -0.339 -13.687 -0.010 1.00 96.88 89 ILE A O 1
ATOM 719 N N . ALA A 1 90 ? -1.697 -14.393 -1.654 1.00 94.62 90 ALA A N 1
ATOM 720 C CA . ALA A 1 90 ? -2.217 -15.563 -0.945 1.00 94.62 90 ALA A CA 1
ATOM 721 C C . ALA A 1 90 ? -1.117 -16.555 -0.519 1.00 94.62 90 ALA A C 1
ATOM 723 O O . ALA A 1 90 ? -1.289 -17.305 0.439 1.00 94.62 90 ALA A O 1
ATOM 724 N N . THR A 1 91 ? 0.033 -16.546 -1.199 1.00 95.19 91 THR A N 1
ATOM 725 C CA . THR A 1 91 ? 1.197 -17.369 -0.838 1.00 95.19 91 THR A CA 1
ATOM 726 C C . THR A 1 91 ? 1.972 -16.802 0.360 1.00 95.19 91 THR A C 1
ATOM 728 O O . THR A 1 91 ? 2.626 -17.552 1.088 1.00 95.19 91 THR A O 1
ATOM 731 N N . PHE A 1 92 ? 1.944 -15.482 0.571 1.00 93.62 92 PHE A N 1
ATOM 732 C CA . PHE A 1 92 ? 2.797 -14.801 1.554 1.00 93.62 92 PHE A CA 1
ATOM 733 C C . PHE A 1 92 ? 2.045 -14.106 2.696 1.00 93.62 92 PHE A C 1
ATOM 735 O O . PHE A 1 92 ? 2.674 -13.813 3.713 1.00 93.62 92 PHE A O 1
ATOM 742 N N . VAL A 1 93 ? 0.750 -13.833 2.538 1.00 95.25 93 VAL A N 1
ATOM 743 C CA . VAL A 1 93 ? -0.082 -13.043 3.454 1.00 95.25 93 VAL A CA 1
ATOM 744 C C . VAL A 1 93 ? -1.298 -13.877 3.854 1.00 95.25 93 VAL A C 1
ATOM 746 O O . VAL A 1 93 ? -2.252 -14.012 3.094 1.00 95.25 93 VAL A O 1
ATOM 749 N N . GLU A 1 94 ? -1.247 -14.459 5.053 1.00 91.25 94 GLU A N 1
ATOM 750 C CA . GLU A 1 94 ? -2.240 -15.437 5.529 1.00 91.25 94 GLU A CA 1
ATOM 751 C C . GLU A 1 94 ? -3.634 -14.837 5.768 1.00 91.25 94 GLU A C 1
ATOM 753 O O . GLU A 1 94 ? -4.636 -15.534 5.635 1.00 91.25 94 GLU A O 1
ATOM 758 N N . ASP A 1 95 ? -3.712 -13.552 6.116 1.00 89.38 95 ASP A N 1
ATOM 759 C CA . ASP A 1 95 ? -4.948 -12.836 6.451 1.00 89.38 95 ASP A CA 1
ATOM 760 C C . ASP A 1 95 ? -5.412 -11.885 5.335 1.00 89.38 95 ASP A C 1
ATOM 762 O O . ASP A 1 95 ? -6.098 -10.887 5.582 1.00 89.38 95 ASP A O 1
ATOM 766 N N . TYR A 1 96 ? -5.034 -12.194 4.093 1.00 94.12 96 TYR A N 1
ATOM 767 C CA . TYR A 1 96 ? -5.528 -11.492 2.919 1.00 94.12 96 TYR A CA 1
ATOM 768 C C . TYR A 1 96 ? -6.973 -11.889 2.610 1.00 94.12 96 TYR A C 1
ATOM 770 O O . TYR A 1 96 ? -7.266 -13.053 2.350 1.00 94.12 96 TYR A O 1
ATOM 778 N N . ASP A 1 97 ? -7.862 -10.898 2.583 1.00 94.06 97 ASP A N 1
ATOM 779 C CA . ASP A 1 97 ? -9.246 -11.073 2.155 1.00 94.06 97 ASP A CA 1
ATOM 780 C C . ASP A 1 97 ? -9.745 -9.825 1.416 1.00 94.06 97 ASP A C 1
ATOM 782 O O . ASP A 1 97 ? -9.240 -8.711 1.617 1.00 94.06 97 ASP A O 1
ATOM 786 N N . CYS A 1 98 ? -10.742 -10.020 0.559 1.00 95.19 98 CYS A N 1
ATOM 787 C CA . CYS A 1 98 ? -11.391 -8.980 -0.223 1.00 95.19 98 CYS A CA 1
ATOM 788 C C . CYS A 1 98 ? -12.896 -8.989 0.034 1.00 95.19 98 CYS A C 1
ATOM 790 O O . CYS A 1 98 ? -13.551 -10.026 0.007 1.00 95.19 98 CYS A O 1
ATOM 792 N N . VAL A 1 99 ? -13.467 -7.803 0.203 1.00 93.44 99 VAL A N 1
ATOM 793 C CA . VAL A 1 99 ? -14.899 -7.615 0.416 1.00 93.44 99 VAL A CA 1
ATOM 794 C C . VAL A 1 99 ? -15.483 -6.901 -0.803 1.00 93.44 99 VAL A C 1
ATOM 796 O O . VAL A 1 99 ? -15.018 -5.807 -1.139 1.00 93.44 99 VAL A O 1
ATOM 799 N N . PRO A 1 100 ? -16.502 -7.472 -1.470 1.00 94.88 100 PRO A N 1
ATOM 800 C CA . PRO A 1 100 ? -17.267 -6.753 -2.478 1.00 94.88 100 PRO A CA 1
ATOM 801 C C . PRO A 1 100 ? -17.965 -5.553 -1.837 1.00 94.88 100 PRO A C 1
ATOM 803 O O . PRO A 1 100 ? -18.727 -5.700 -0.880 1.00 94.88 100 PRO A O 1
ATOM 806 N N . VAL A 1 101 ? -17.702 -4.359 -2.358 1.00 95.81 101 VAL A N 1
ATOM 807 C CA . VAL A 1 101 ? -18.311 -3.113 -1.887 1.00 95.81 101 VAL A CA 1
ATOM 808 C C . VAL A 1 101 ? -18.887 -2.383 -3.085 1.00 95.81 101 VAL A C 1
ATOM 810 O O . VAL A 1 101 ? -18.224 -2.284 -4.114 1.00 95.81 101 VAL A O 1
ATOM 813 N N . SER A 1 102 ? -20.086 -1.827 -2.935 1.00 96.25 102 SER A N 1
ATOM 814 C CA . SER A 1 102 ? -20.687 -0.943 -3.928 1.00 96.25 102 SER A CA 1
ATOM 815 C C . SER A 1 102 ? -21.065 0.404 -3.318 1.00 96.25 102 SER A C 1
ATOM 817 O O . SER A 1 102 ? -21.405 0.508 -2.138 1.00 96.25 102 SER A O 1
ATOM 819 N N . VAL A 1 103 ? -20.984 1.456 -4.130 1.00 94.50 103 VAL A N 1
ATOM 820 C CA . VAL A 1 103 ? -21.473 2.801 -3.801 1.00 94.50 103 VAL A CA 1
ATOM 821 C C . VAL A 1 103 ? -22.498 3.176 -4.855 1.00 94.50 103 VAL A C 1
ATOM 823 O O . VAL A 1 103 ? -22.211 3.096 -6.046 1.00 94.50 103 VAL A O 1
ATOM 826 N N . ASP A 1 104 ? -23.705 3.540 -4.423 1.00 92.62 104 ASP A N 1
ATOM 827 C CA . ASP A 1 104 ? -24.831 3.852 -5.314 1.00 92.62 104 ASP A CA 1
ATOM 828 C C . ASP A 1 104 ? -25.112 2.743 -6.355 1.00 92.62 104 ASP A C 1
ATOM 830 O O . ASP A 1 104 ? -25.494 3.008 -7.493 1.00 92.62 104 ASP A O 1
ATOM 834 N N . GLY A 1 105 ? -24.905 1.478 -5.963 1.00 93.06 105 GLY A N 1
ATOM 835 C CA . GLY A 1 105 ? -25.109 0.301 -6.816 1.00 93.06 105 GLY A CA 1
ATOM 836 C C . GLY A 1 105 ? -23.978 0.007 -7.808 1.00 93.06 105 GLY A C 1
ATOM 837 O O . GLY A 1 105 ? -24.109 -0.921 -8.601 1.00 93.06 105 GLY A O 1
ATOM 838 N N . VAL A 1 106 ? -22.876 0.762 -7.769 1.00 95.69 106 VAL A N 1
ATOM 839 C CA . VAL A 1 106 ? -21.685 0.539 -8.601 1.00 95.69 106 VAL A CA 1
ATOM 840 C C . VAL A 1 106 ? -20.609 -0.155 -7.774 1.00 95.69 106 VAL A C 1
ATOM 842 O O . VAL A 1 106 ? -20.213 0.367 -6.730 1.00 95.69 106 VAL A O 1
ATOM 845 N N . ASP A 1 107 ? -20.126 -1.304 -8.244 1.00 97.25 107 ASP A N 1
ATOM 846 C CA . ASP A 1 107 ? -19.038 -2.043 -7.598 1.00 97.25 107 ASP A CA 1
ATOM 847 C C . ASP A 1 107 ? -17.734 -1.237 -7.581 1.00 97.25 107 ASP A C 1
ATOM 849 O O . ASP A 1 107 ? -17.377 -0.549 -8.541 1.00 97.25 107 ASP A O 1
ATOM 853 N N . ILE A 1 108 ? -17.016 -1.328 -6.465 1.00 97.94 108 ILE A N 1
ATOM 854 C CA . ILE A 1 108 ? -15.770 -0.612 -6.218 1.00 97.94 108 ILE A CA 1
ATOM 855 C C . ILE A 1 108 ? -14.598 -1.589 -6.258 1.00 97.94 108 ILE A C 1
ATOM 857 O O . ILE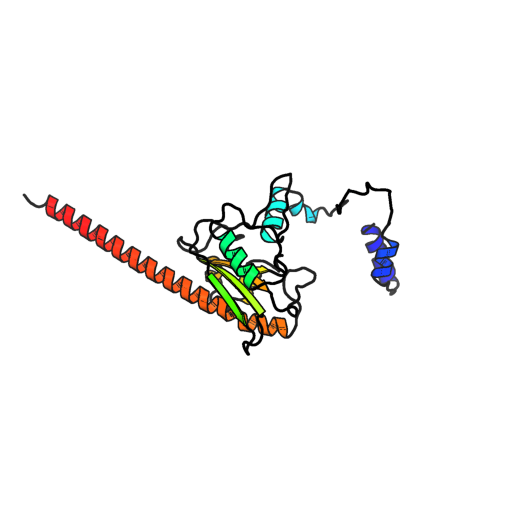 A 1 108 ? -14.586 -2.595 -5.552 1.00 97.94 108 ILE A O 1
ATOM 861 N N . PHE A 1 109 ? -13.577 -1.230 -7.035 1.00 97.25 109 PHE A N 1
ATOM 862 C CA . PHE A 1 109 ? -12.344 -1.995 -7.213 1.00 97.25 109 PHE A CA 1
ATOM 863 C C . PHE A 1 109 ? -11.113 -1.156 -6.870 1.00 97.25 109 PHE A C 1
ATOM 865 O O . PHE A 1 109 ? -11.199 0.071 -6.754 1.00 97.25 109 PHE A O 1
ATOM 872 N N . LYS A 1 110 ? -9.949 -1.797 -6.736 1.00 95.69 110 LYS A N 1
ATOM 873 C CA . LYS A 1 110 ? -8.667 -1.090 -6.575 1.00 95.69 110 LYS A CA 1
ATOM 874 C C . LYS A 1 110 ? -8.333 -0.232 -7.816 1.00 95.69 110 LYS A C 1
ATOM 876 O O . LYS A 1 110 ? -8.551 -0.686 -8.938 1.00 95.69 110 LYS A O 1
ATOM 881 N N . PRO A 1 111 ? -7.750 0.975 -7.660 1.00 92.75 111 PRO A N 1
ATOM 882 C CA . PRO A 1 111 ? -7.696 1.995 -8.714 1.00 92.75 111 PRO A CA 1
ATOM 883 C C . PRO A 1 111 ? -6.457 1.883 -9.625 1.00 92.75 111 PRO A C 1
ATOM 885 O O . PRO A 1 111 ? -5.821 2.890 -9.944 1.00 92.75 111 PRO A O 1
ATOM 888 N N . TYR A 1 112 ? -6.048 0.673 -10.015 1.00 91.00 112 TYR A N 1
ATOM 889 C CA . TYR A 1 112 ? -4.780 0.486 -10.730 1.00 91.00 112 TYR A CA 1
ATOM 890 C C . TYR A 1 112 ? -4.879 0.690 -12.240 1.00 91.00 112 TYR A C 1
ATOM 892 O O . TYR A 1 112 ? -5.830 0.280 -12.898 1.00 91.00 112 TYR A O 1
ATOM 900 N N . ALA A 1 113 ? -3.850 1.338 -12.790 1.00 77.69 113 ALA A N 1
ATOM 901 C CA . ALA A 1 113 ? -3.744 1.648 -14.210 1.00 77.69 113 ALA A CA 1
ATOM 902 C C . ALA A 1 113 ? -3.302 0.432 -15.044 1.00 77.69 113 ALA A C 1
ATOM 904 O O . ALA A 1 113 ? -2.705 -0.512 -14.534 1.00 77.69 113 ALA A O 1
ATOM 905 N N . SER A 1 114 ? -3.534 0.487 -16.356 1.00 73.62 114 SER A N 1
ATOM 906 C CA . SER A 1 114 ? -3.247 -0.613 -17.288 1.00 73.62 114 SER A CA 1
ATOM 907 C C . SER A 1 114 ? -1.887 -0.530 -17.999 1.00 73.62 114 SER A C 1
ATOM 909 O O . SER A 1 114 ? -1.377 -1.553 -18.443 1.00 73.62 114 SER A O 1
ATOM 911 N N . ASN A 1 115 ? -1.263 0.652 -18.109 1.00 88.19 115 ASN A N 1
ATOM 912 C CA . ASN A 1 115 ? -0.010 0.839 -18.863 1.00 88.19 115 ASN A CA 1
ATOM 913 C C . ASN A 1 115 ? 1.244 0.607 -18.000 1.00 88.19 115 ASN A C 1
ATOM 915 O O . ASN A 1 115 ? 1.994 1.537 -17.676 1.00 88.19 115 ASN A O 1
ATOM 919 N N . LEU A 1 116 ? 1.437 -0.641 -17.587 1.00 92.31 116 LEU A N 1
ATOM 920 C CA . LEU A 1 116 ? 2.455 -1.045 -16.626 1.00 92.31 116 LEU A CA 1
ATOM 921 C C . LEU A 1 116 ? 3.290 -2.206 -17.160 1.00 92.31 116 LEU A C 1
ATOM 923 O O . LEU A 1 116 ? 2.813 -3.043 -17.918 1.00 92.31 116 LEU A O 1
ATOM 927 N N . ARG A 1 117 ? 4.544 -2.276 -16.718 1.00 93.75 117 ARG A N 1
ATOM 928 C CA . ARG A 1 117 ? 5.384 -3.466 -16.884 1.00 93.75 117 ARG A CA 1
ATOM 929 C C . ARG A 1 117 ? 4.911 -4.573 -15.940 1.00 93.75 117 ARG A C 1
ATOM 931 O O . ARG A 1 117 ? 4.287 -4.281 -14.922 1.00 93.75 117 ARG A O 1
ATOM 938 N N . SER A 1 118 ? 5.287 -5.817 -16.250 1.00 94.12 118 SER A N 1
ATOM 939 C CA . SER A 1 118 ? 4.960 -7.004 -15.449 1.00 94.12 118 SER A CA 1
ATOM 940 C C . SER A 1 118 ? 5.227 -6.813 -13.961 1.00 94.12 118 SER A C 1
ATOM 942 O O . SER A 1 118 ? 6.265 -6.252 -13.579 1.00 94.12 118 SER A O 1
ATOM 944 N N . HIS A 1 119 ? 4.307 -7.328 -13.144 1.00 95.69 119 HIS A N 1
ATOM 945 C CA . HIS A 1 119 ? 4.419 -7.272 -11.696 1.00 95.69 119 HIS A CA 1
ATOM 946 C C . HIS A 1 119 ? 5.632 -8.059 -11.200 1.00 95.69 119 HIS A C 1
ATOM 948 O O . HIS A 1 119 ? 6.108 -9.009 -11.829 1.00 95.69 119 HIS A O 1
ATOM 954 N N . LYS A 1 120 ? 6.163 -7.620 -10.064 1.00 97.62 120 LYS A N 1
ATOM 955 C CA . LYS A 1 120 ? 7.235 -8.282 -9.319 1.00 97.62 120 LYS A CA 1
ATOM 956 C C . LYS A 1 120 ? 6.960 -8.140 -7.835 1.00 97.62 120 LYS A C 1
ATOM 958 O O . LYS A 1 120 ? 6.184 -7.271 -7.439 1.00 97.62 120 LYS A O 1
ATOM 963 N N . HIS A 1 121 ? 7.643 -8.938 -7.022 1.00 98.00 121 HIS A N 1
ATOM 964 C CA . HIS A 1 121 ? 7.537 -8.841 -5.576 1.00 98.00 121 HIS A CA 1
ATOM 965 C C . HIS A 1 121 ? 8.892 -8.809 -4.859 1.00 98.00 121 HIS A C 1
ATOM 967 O O . HIS A 1 121 ? 9.925 -9.191 -5.410 1.00 98.00 121 HIS A O 1
ATOM 973 N N . ILE A 1 122 ? 8.871 -8.320 -3.620 1.00 98.38 122 ILE A N 1
ATOM 974 C CA . ILE A 1 122 ? 9.990 -8.225 -2.680 1.00 98.38 122 ILE A CA 1
ATOM 975 C C . ILE A 1 122 ? 9.467 -8.658 -1.311 1.00 98.38 122 ILE A C 1
ATOM 977 O O . ILE A 1 122 ? 8.445 -8.156 -0.850 1.00 98.38 122 ILE A O 1
ATOM 981 N N . ILE A 1 123 ? 10.190 -9.549 -0.636 1.00 98.19 123 ILE A N 1
ATOM 982 C CA . ILE A 1 123 ? 9.937 -9.856 0.774 1.00 98.19 123 ILE A CA 1
ATOM 983 C C . ILE A 1 123 ? 10.845 -8.978 1.628 1.00 98.19 123 ILE A C 1
ATOM 985 O O . ILE A 1 123 ? 12.067 -8.998 1.457 1.00 98.19 123 ILE A O 1
ATOM 989 N N . VAL A 1 124 ? 10.252 -8.234 2.557 1.00 98.19 124 VAL A N 1
ATOM 990 C CA . VAL A 1 124 ? 10.985 -7.501 3.589 1.00 98.19 124 VAL A CA 1
ATOM 991 C C . VAL A 1 124 ? 11.132 -8.424 4.784 1.00 98.19 124 VAL A C 1
ATOM 993 O O . VAL A 1 124 ? 10.148 -8.815 5.413 1.00 98.19 124 VAL A O 1
ATOM 996 N N . TRP A 1 125 ? 12.370 -8.786 5.076 1.00 97.81 125 TRP A N 1
ATOM 997 C CA . TRP A 1 125 ? 12.723 -9.607 6.223 1.0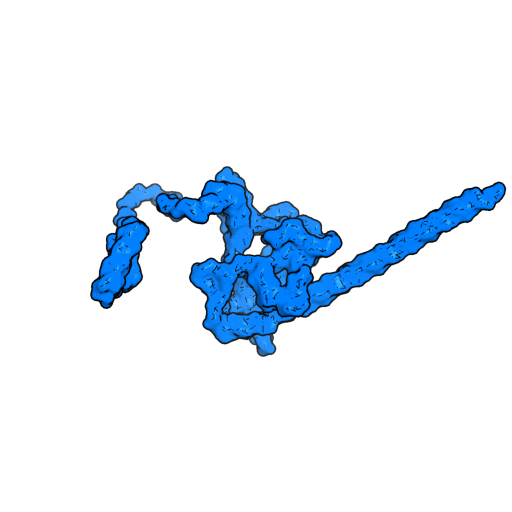0 97.81 125 TRP A CA 1
ATOM 998 C C . TRP A 1 125 ? 13.183 -8.725 7.374 1.00 97.81 125 TRP A C 1
ATOM 1000 O O . TRP A 1 125 ? 13.571 -7.577 7.170 1.00 97.81 125 TRP A O 1
ATOM 1010 N N . ASP A 1 126 ? 13.168 -9.270 8.580 1.00 95.25 126 ASP A N 1
ATOM 1011 C CA . ASP A 1 126 ? 13.941 -8.710 9.672 1.00 95.25 126 ASP A CA 1
ATOM 1012 C C . ASP A 1 126 ? 15.454 -8.833 9.397 1.00 95.25 126 ASP A C 1
ATOM 1014 O O . ASP A 1 126 ? 15.899 -9.554 8.497 1.00 95.25 126 ASP A O 1
ATOM 1018 N N . LYS A 1 127 ? 16.260 -8.153 10.218 1.00 93.44 127 LYS A N 1
ATOM 1019 C CA . LYS A 1 127 ? 17.724 -8.125 10.091 1.00 93.44 127 LYS A CA 1
ATOM 1020 C C . LYS A 1 127 ? 18.351 -9.524 10.032 1.00 93.44 127 LYS A C 1
ATOM 1022 O O . LYS A 1 127 ? 19.346 -9.717 9.332 1.00 93.44 127 LYS A O 1
ATOM 1027 N N . HIS A 1 128 ? 17.798 -10.484 10.775 1.00 93.44 128 HIS A N 1
ATOM 1028 C CA . HIS A 1 128 ? 18.329 -11.844 10.874 1.00 93.44 128 HIS A CA 1
ATOM 1029 C C . HIS A 1 128 ? 17.740 -12.806 9.833 1.00 93.44 128 HIS A C 1
ATOM 1031 O O . HIS A 1 128 ? 18.231 -13.924 9.700 1.00 93.44 128 HIS A O 1
ATOM 1037 N N . ARG A 1 129 ? 16.759 -12.357 9.036 1.00 92.12 129 ARG A N 1
ATOM 1038 C CA . ARG A 1 129 ? 16.020 -13.161 8.048 1.00 92.12 129 ARG A CA 1
ATOM 1039 C C . ARG A 1 129 ? 15.301 -14.372 8.636 1.00 92.12 129 ARG A C 1
ATOM 1041 O O . ARG A 1 129 ? 15.084 -15.367 7.949 1.00 92.12 129 ARG A O 1
ATOM 1048 N N . GLU A 1 130 ? 14.899 -14.268 9.890 1.00 91.88 130 GLU A N 1
ATOM 1049 C CA . GLU A 1 130 ? 14.130 -15.291 10.595 1.00 91.88 130 GLU A CA 1
ATOM 1050 C C . GLU A 1 130 ? 12.627 -15.030 10.477 1.00 91.88 130 GLU A C 1
ATOM 1052 O O . GLU A 1 130 ? 11.815 -15.950 10.577 1.00 91.88 130 GLU A O 1
ATOM 1057 N N . ARG A 1 131 ? 12.239 -13.774 10.228 1.00 92.75 131 ARG A N 1
ATOM 1058 C CA . ARG A 1 131 ? 10.845 -13.345 10.189 1.00 92.75 131 ARG A CA 1
ATOM 1059 C C . ARG A 1 131 ? 10.588 -12.387 9.037 1.00 92.75 131 ARG A C 1
ATOM 1061 O O . ARG A 1 131 ? 11.377 -11.490 8.755 1.00 92.75 131 ARG A O 1
ATOM 1068 N N . LYS A 1 132 ? 9.438 -12.551 8.387 1.00 96.00 132 LYS A N 1
ATOM 1069 C CA . LYS A 1 132 ? 8.958 -11.621 7.362 1.00 96.00 132 LYS A CA 1
ATOM 1070 C C . LYS A 1 132 ? 8.241 -10.462 8.043 1.00 96.00 132 LYS A C 1
ATOM 1072 O O . LYS A 1 132 ? 7.304 -10.684 8.804 1.00 96.00 132 LYS A O 1
ATOM 1077 N N . HIS A 1 133 ? 8.674 -9.245 7.749 1.00 97.38 133 HIS A N 1
ATOM 1078 C CA . HIS A 1 133 ? 7.964 -8.031 8.139 1.00 97.38 133 HIS A CA 1
ATOM 1079 C C . HIS A 1 133 ? 6.841 -7.713 7.160 1.00 97.38 133 HIS A C 1
ATOM 1081 O O . HIS A 1 133 ? 5.733 -7.391 7.585 1.00 97.38 133 HIS A O 1
ATOM 1087 N N . ALA A 1 134 ? 7.118 -7.820 5.857 1.00 98.38 134 ALA A N 1
ATOM 1088 C CA . ALA A 1 134 ? 6.165 -7.450 4.820 1.00 98.38 134 ALA A CA 1
ATOM 1089 C C . ALA A 1 134 ? 6.391 -8.181 3.488 1.00 98.38 134 ALA A C 1
ATOM 1091 O O . ALA A 1 134 ? 7.499 -8.624 3.172 1.00 98.38 134 ALA A O 1
ATOM 1092 N N . PHE A 1 135 ? 5.336 -8.239 2.681 1.00 98.56 135 PHE A N 1
ATOM 1093 C CA . PHE A 1 135 ? 5.355 -8.604 1.267 1.00 98.56 135 PHE A CA 1
ATOM 1094 C C . PHE A 1 135 ? 5.031 -7.362 0.437 1.00 98.56 135 PHE A C 1
ATOM 1096 O O . PHE A 1 135 ? 4.002 -6.727 0.641 1.00 98.56 135 PHE A O 1
ATOM 1103 N N . CYS A 1 136 ? 5.893 -7.002 -0.507 1.00 98.69 136 CYS A N 1
ATOM 1104 C CA . CYS A 1 136 ? 5.649 -5.905 -1.432 1.00 98.69 136 CYS A CA 1
ATOM 1105 C C . CYS A 1 136 ? 5.485 -6.451 -2.841 1.00 98.69 136 CYS A C 1
ATOM 1107 O O . CYS A 1 136 ? 6.414 -7.073 -3.346 1.00 98.69 136 CYS A O 1
ATOM 1109 N N . TRP A 1 137 ? 4.366 -6.155 -3.498 1.00 98.31 137 TRP A N 1
ATOM 1110 C CA . TRP A 1 137 ? 4.267 -6.264 -4.951 1.00 98.31 137 TRP A CA 1
ATOM 1111 C C . TRP A 1 137 ? 4.350 -4.874 -5.578 1.00 98.31 137 TRP A C 1
ATOM 1113 O O . TRP A 1 137 ? 3.956 -3.876 -4.970 1.00 98.31 137 TRP A O 1
ATOM 1123 N N . TYR A 1 138 ? 4.861 -4.797 -6.803 1.00 97.69 138 TYR A N 1
ATOM 1124 C CA . TYR A 1 138 ? 4.900 -3.552 -7.562 1.00 97.69 138 TYR A CA 1
ATOM 1125 C C . TYR A 1 138 ? 4.884 -3.788 -9.070 1.00 97.69 138 TYR A C 1
ATOM 1127 O O . TYR A 1 138 ? 5.285 -4.843 -9.565 1.00 97.69 138 TYR A O 1
ATOM 1135 N N . CYS A 1 139 ? 4.484 -2.753 -9.802 1.00 96.25 139 CYS A N 1
ATOM 1136 C CA . CYS A 1 139 ? 4.659 -2.629 -11.244 1.00 96.25 139 CYS A CA 1
ATOM 1137 C C . CYS A 1 139 ? 5.353 -1.298 -11.566 1.00 96.25 139 CYS A C 1
ATOM 1139 O O . CYS A 1 139 ? 5.108 -0.285 -10.913 1.00 96.25 139 CYS A O 1
ATOM 1141 N N . GLU A 1 140 ? 6.211 -1.283 -12.585 1.00 95.50 140 GLU A N 1
ATOM 1142 C CA . GLU A 1 140 ? 6.833 -0.053 -13.097 1.00 95.50 140 GLU A CA 1
ATOM 1143 C C . GLU A 1 140 ? 5.985 0.539 -14.227 1.00 95.50 140 GLU A C 1
ATOM 1145 O O . GLU A 1 140 ? 5.406 -0.196 -15.026 1.00 95.50 140 GLU A O 1
ATOM 1150 N N . ASN A 1 141 ? 5.961 1.866 -14.346 1.00 92.69 141 ASN A N 1
ATOM 1151 C CA . ASN A 1 141 ? 5.398 2.542 -15.507 1.00 92.69 141 ASN A CA 1
ATOM 1152 C C . ASN A 1 141 ? 6.032 2.020 -16.806 1.00 92.69 141 ASN A C 1
ATOM 1154 O O . ASN A 1 141 ? 7.256 2.032 -16.973 1.00 92.69 141 ASN A O 1
ATOM 1158 N N . GLN A 1 142 ? 5.206 1.615 -17.767 1.00 90.25 142 GLN A N 1
ATOM 1159 C CA . GLN A 1 142 ? 5.701 1.310 -19.107 1.00 90.25 142 GLN A CA 1
ATOM 1160 C C . GLN A 1 142 ? 6.032 2.596 -19.886 1.00 90.25 142 GLN A C 1
ATOM 1162 O O . GLN A 1 142 ? 6.928 2.598 -20.733 1.00 90.25 142 GLN A O 1
ATOM 1167 N N . GLY A 1 143 ? 5.341 3.698 -19.575 1.00 85.69 143 GLY A N 1
ATOM 1168 C CA . GLY A 1 143 ? 5.541 5.010 -20.183 1.00 85.69 143 GLY A CA 1
ATOM 1169 C C . GLY A 1 143 ? 6.786 5.768 -19.697 1.00 85.69 143 GLY A C 1
ATOM 1170 O O . GLY A 1 143 ? 7.671 5.246 -19.016 1.00 85.69 143 GLY A O 1
ATOM 1171 N N . LYS A 1 144 ? 6.871 7.053 -20.069 1.00 82.25 144 LYS A N 1
ATOM 1172 C CA . LYS A 1 144 ? 7.953 7.945 -19.626 1.00 82.25 144 LYS A CA 1
ATOM 1173 C C . LYS A 1 144 ? 7.572 8.652 -18.327 1.00 82.25 144 LYS A C 1
ATOM 1175 O O . LYS A 1 144 ? 6.543 9.316 -18.260 1.00 82.25 144 LYS A O 1
ATOM 1180 N N . GLY A 1 145 ? 8.472 8.603 -17.347 1.00 86.44 145 GLY A N 1
ATOM 1181 C CA . GLY A 1 145 ? 8.365 9.390 -16.121 1.00 86.44 145 GLY A CA 1
ATOM 1182 C C . GLY A 1 145 ? 7.380 8.813 -15.104 1.00 86.44 145 GLY A C 1
ATOM 1183 O O . GLY A 1 145 ? 7.138 7.608 -15.063 1.00 86.44 145 GLY A O 1
ATOM 1184 N N . GLN A 1 146 ? 6.836 9.696 -14.271 1.00 90.56 146 GLN A N 1
ATOM 1185 C CA . GLN A 1 146 ? 5.900 9.340 -13.207 1.00 90.56 146 GLN A CA 1
ATOM 1186 C C . GLN A 1 146 ? 4.528 8.944 -13.761 1.00 90.56 146 GLN A C 1
ATOM 1188 O O . GLN A 1 146 ? 4.059 9.496 -14.760 1.00 90.56 146 GLN A O 1
ATOM 1193 N N . ILE A 1 147 ? 3.879 8.017 -13.068 1.00 89.44 147 ILE A N 1
ATOM 1194 C CA . ILE A 1 147 ? 2.502 7.603 -13.316 1.00 89.44 147 ILE A CA 1
ATOM 1195 C C . ILE A 1 147 ? 1.572 8.739 -12.891 1.00 89.44 147 ILE A C 1
ATOM 1197 O O . ILE A 1 147 ? 1.798 9.416 -11.887 1.00 89.44 147 ILE A O 1
ATOM 1201 N N . LYS A 1 148 ? 0.527 8.963 -13.685 1.00 84.62 148 LYS A N 1
ATOM 1202 C CA . LYS A 1 148 ? -0.532 9.929 -13.399 1.00 84.62 148 LYS A CA 1
ATOM 1203 C C . LYS A 1 148 ? -1.889 9.215 -13.433 1.00 84.62 148 LYS A C 1
ATOM 1205 O O . LYS A 1 148 ? -2.047 8.326 -14.268 1.00 84.62 148 LYS A O 1
ATOM 1210 N N . PRO A 1 149 ? -2.868 9.643 -12.616 1.00 81.81 149 PRO A N 1
ATOM 1211 C CA . PRO A 1 149 ? -2.789 10.740 -11.642 1.00 81.81 149 PRO A CA 1
ATOM 1212 C C . PRO A 1 149 ? -1.993 10.385 -10.368 1.00 81.81 149 PRO A C 1
ATOM 1214 O O . PRO A 1 149 ? -1.690 9.228 -10.104 1.00 81.81 149 PRO A O 1
ATOM 1217 N N . ALA A 1 150 ? -1.610 11.402 -9.588 1.00 73.62 150 ALA A N 1
ATOM 1218 C CA . ALA A 1 150 ? -0.707 11.229 -8.444 1.00 73.62 150 ALA A CA 1
ATOM 1219 C C . ALA A 1 150 ? -1.298 10.388 -7.296 1.00 73.62 150 ALA A C 1
ATOM 1221 O O . ALA A 1 150 ? -0.555 9.850 -6.487 1.00 73.62 150 ALA A O 1
ATOM 1222 N N . ASN A 1 151 ? -2.623 10.265 -7.214 1.00 75.00 151 ASN A N 1
ATOM 1223 C CA . ASN A 1 151 ? -3.304 9.498 -6.169 1.00 75.00 151 ASN A CA 1
ATOM 1224 C C . ASN A 1 151 ? -3.301 7.979 -6.413 1.00 75.00 151 ASN A C 1
ATOM 1226 O O . ASN A 1 151 ? -3.584 7.236 -5.485 1.00 75.00 151 ASN A O 1
ATOM 1230 N N . VAL A 1 152 ? -2.954 7.520 -7.621 1.00 82.56 152 VAL A N 1
ATOM 1231 C CA . VAL A 1 152 ? -2.845 6.083 -7.952 1.00 82.56 152 VAL A CA 1
ATOM 1232 C C . VAL A 1 152 ? -1.399 5.610 -8.111 1.00 82.56 152 VAL A C 1
ATOM 1234 O O . VAL A 1 152 ? -1.155 4.424 -8.310 1.00 82.56 152 VAL A O 1
ATOM 1237 N N . CYS A 1 153 ? -0.431 6.529 -8.055 1.00 90.00 153 CYS A N 1
ATOM 1238 C CA . CYS A 1 153 ? 0.989 6.210 -8.161 1.00 90.00 153 CYS A CA 1
ATOM 1239 C C . CYS A 1 153 ? 1.646 6.020 -6.791 1.00 90.00 153 CYS A C 1
ATOM 1241 O O . CYS A 1 153 ? 1.165 6.529 -5.782 1.00 90.00 153 CYS A O 1
ATOM 1243 N N . GLY A 1 154 ? 2.804 5.372 -6.767 1.00 94.75 154 GLY A N 1
ATOM 1244 C CA . GLY A 1 154 ? 3.521 5.033 -5.546 1.00 94.75 154 GLY A CA 1
ATOM 1245 C C . GLY A 1 154 ? 3.068 3.710 -4.941 1.00 94.75 154 GLY A C 1
ATOM 1246 O O . GLY A 1 154 ? 2.220 3.000 -5.480 1.00 94.75 154 GLY A O 1
ATOM 1247 N N . LEU A 1 155 ? 3.684 3.376 -3.814 1.00 97.19 155 LEU A N 1
ATOM 1248 C CA . LEU A 1 155 ? 3.308 2.212 -3.022 1.00 97.19 155 LEU A CA 1
ATOM 1249 C C . LEU A 1 155 ? 2.331 2.631 -1.925 1.00 97.19 155 LEU A C 1
ATOM 1251 O O . LEU A 1 155 ? 2.323 3.787 -1.517 1.00 97.19 155 LEU A O 1
ATOM 1255 N N . THR A 1 156 ? 1.551 1.704 -1.392 1.00 97.12 156 THR A N 1
ATOM 1256 C CA . THR A 1 156 ? 0.728 1.939 -0.191 1.00 97.12 156 THR A CA 1
ATOM 1257 C C . THR A 1 156 ? 0.925 0.807 0.802 1.00 97.12 156 THR A C 1
ATOM 1259 O O . THR A 1 156 ? 1.106 -0.337 0.389 1.00 97.12 156 THR A O 1
ATOM 1262 N N . TYR A 1 157 ? 0.925 1.097 2.104 1.00 98.50 157 TYR A N 1
ATOM 1263 C CA . TYR A 1 157 ? 0.927 0.025 3.095 1.00 98.50 157 TYR A CA 1
ATOM 1264 C C . TYR A 1 157 ? -0.459 -0.592 3.205 1.00 98.50 157 TYR A C 1
ATOM 1266 O O . TYR A 1 157 ? -1.463 0.120 3.206 1.00 98.50 157 TYR A O 1
ATOM 1274 N N . ARG A 1 158 ? -0.501 -1.913 3.355 1.00 98.00 158 ARG A N 1
ATOM 1275 C CA . ARG A 1 158 ? -1.717 -2.680 3.602 1.00 98.00 158 ARG A CA 1
ATOM 1276 C C . ARG A 1 158 ? -1.561 -3.478 4.886 1.00 98.00 158 ARG A C 1
ATOM 1278 O O . ARG A 1 158 ? -0.563 -4.164 5.069 1.00 98.00 158 ARG A O 1
ATOM 1285 N N . TYR A 1 159 ? -2.561 -3.425 5.751 1.00 97.19 159 TYR A N 1
ATOM 1286 C CA . TYR A 1 159 ? -2.683 -4.298 6.916 1.00 97.19 159 TYR A CA 1
ATOM 1287 C C . TYR A 1 159 ? -4.054 -4.954 6.826 1.00 97.19 159 TYR A C 1
ATOM 1289 O O . TYR A 1 159 ? -5.045 -4.238 6.719 1.00 97.19 159 TYR A O 1
ATOM 1297 N N . LYS A 1 160 ? -4.138 -6.290 6.767 1.00 95.19 160 LYS A N 1
ATOM 1298 C CA . LYS A 1 160 ? -5.415 -6.995 6.505 1.00 95.19 160 LYS A CA 1
ATOM 1299 C C . LYS A 1 160 ? -6.163 -6.433 5.286 1.00 95.19 160 LYS A C 1
ATOM 1301 O O . LYS A 1 160 ? -7.369 -6.206 5.313 1.00 95.19 160 LYS A O 1
ATOM 1306 N N . ASN A 1 161 ? -5.392 -6.103 4.247 1.00 96.44 161 ASN A N 1
ATOM 1307 C CA . ASN A 1 161 ? -5.830 -5.504 2.983 1.00 96.44 161 ASN A CA 1
ATOM 1308 C C . ASN A 1 161 ? -6.513 -4.112 3.062 1.00 96.44 161 ASN A C 1
ATOM 1310 O O . ASN A 1 161 ? -6.835 -3.541 2.019 1.00 96.44 161 ASN A O 1
ATOM 1314 N N . PHE A 1 162 ? -6.651 -3.485 4.236 1.00 96.44 162 PHE A N 1
ATOM 1315 C CA . PHE A 1 162 ? -6.977 -2.055 4.311 1.00 96.44 162 PHE A CA 1
ATOM 1316 C C . PHE A 1 162 ? -5.706 -1.200 4.273 1.00 96.44 162 PHE A C 1
ATOM 1318 O O . PHE A 1 162 ? -4.635 -1.642 4.693 1.00 96.44 162 PHE A O 1
ATOM 1325 N N . THR A 1 163 ? -5.813 0.021 3.752 1.00 97.50 163 THR A N 1
ATOM 1326 C CA . THR A 1 163 ? -4.667 0.935 3.632 1.00 97.50 163 THR A CA 1
ATOM 1327 C C . THR A 1 163 ? -4.306 1.568 4.965 1.00 97.50 163 THR A C 1
ATOM 1329 O O . THR A 1 163 ? -5.182 2.001 5.714 1.00 97.50 163 THR A O 1
ATOM 1332 N N . VAL A 1 164 ? -3.004 1.646 5.235 1.00 98.12 164 VAL A N 1
ATOM 1333 C CA . VAL A 1 164 ? -2.439 2.426 6.338 1.00 98.12 164 VAL A CA 1
ATOM 1334 C C . VAL A 1 164 ? -1.710 3.632 5.751 1.00 98.12 164 VAL A C 1
ATOM 1336 O O . VAL A 1 164 ? -0.752 3.475 4.991 1.00 98.12 164 VAL A O 1
ATOM 1339 N N . GLY A 1 165 ? -2.179 4.831 6.089 1.00 96.50 165 GLY A N 1
ATOM 1340 C CA . GLY A 1 165 ? -1.699 6.088 5.529 1.00 96.50 165 GLY A CA 1
ATOM 1341 C C . GLY A 1 165 ? -2.091 6.253 4.065 1.00 96.50 165 GLY A C 1
ATOM 1342 O O . GLY A 1 165 ? -3.243 6.071 3.680 1.00 96.50 165 GLY A O 1
ATOM 1343 N N . ASP A 1 166 ? -1.119 6.635 3.248 1.00 94.88 166 ASP A N 1
ATOM 1344 C CA . ASP A 1 166 ? -1.284 6.867 1.821 1.00 94.88 166 ASP A CA 1
ATOM 1345 C C . ASP A 1 166 ? 0.037 6.603 1.076 1.00 94.88 166 ASP A C 1
ATOM 1347 O O . ASP A 1 166 ? 1.007 6.053 1.610 1.00 94.88 166 ASP A O 1
ATOM 1351 N N . ASN A 1 167 ? 0.088 7.005 -0.189 1.00 94.19 167 ASN A N 1
ATOM 1352 C CA . ASN A 1 167 ? 1.292 6.892 -0.999 1.00 94.19 167 ASN A CA 1
ATOM 1353 C C . ASN A 1 167 ? 2.399 7.895 -0.624 1.00 94.19 167 ASN A C 1
ATOM 1355 O O . ASN A 1 167 ? 3.542 7.736 -1.059 1.00 94.19 167 ASN A O 1
ATOM 1359 N N . TYR A 1 168 ? 2.101 8.921 0.175 1.00 94.94 168 TYR A N 1
ATOM 1360 C CA . TYR A 1 168 ? 3.099 9.843 0.707 1.00 94.94 168 TYR A CA 1
ATOM 1361 C C . TYR A 1 168 ? 3.780 9.269 1.944 1.00 94.94 168 TYR A C 1
ATOM 1363 O O . TYR A 1 168 ? 4.981 9.503 2.112 1.00 94.94 168 TYR A O 1
ATOM 1371 N N . LEU A 1 169 ? 3.060 8.493 2.761 1.00 96.31 169 LEU A N 1
ATOM 1372 C CA . LEU A 1 169 ? 3.642 7.757 3.877 1.00 96.31 169 LEU A CA 1
ATOM 1373 C C . LEU A 1 169 ? 4.747 6.824 3.376 1.00 96.31 169 LEU A C 1
ATOM 1375 O O . LEU A 1 169 ? 5.899 7.032 3.744 1.00 96.31 169 LEU A O 1
ATOM 1379 N N . THR A 1 170 ? 4.440 5.896 2.463 1.00 96.94 170 THR A N 1
ATOM 1380 C CA . THR A 1 170 ? 5.450 4.978 1.897 1.00 96.94 170 THR A CA 1
ATOM 1381 C C . THR A 1 170 ? 6.573 5.728 1.194 1.00 96.94 170 THR A C 1
ATOM 1383 O O . THR A 1 170 ? 7.741 5.368 1.299 1.00 96.94 170 THR A O 1
ATOM 1386 N N . ARG A 1 171 ? 6.259 6.821 0.491 1.00 96.19 171 ARG A N 1
ATOM 1387 C CA . ARG A 1 171 ? 7.270 7.658 -0.157 1.00 96.19 171 ARG A CA 1
ATOM 1388 C C . ARG A 1 171 ? 8.248 8.240 0.863 1.00 96.19 171 ARG A C 1
ATOM 1390 O O . ARG A 1 171 ? 9.439 8.303 0.574 1.00 96.19 171 ARG A O 1
ATOM 1397 N N . LYS A 1 172 ? 7.755 8.687 2.018 1.00 96.00 172 LYS A N 1
ATOM 1398 C CA . LYS A 1 172 ? 8.558 9.270 3.099 1.00 96.00 172 LYS A CA 1
ATOM 1399 C C . LYS A 1 172 ? 9.374 8.205 3.831 1.00 96.00 172 LYS A C 1
ATOM 1401 O O . LYS A 1 172 ? 10.534 8.453 4.148 1.00 96.00 172 LYS A O 1
ATOM 1406 N N . THR A 1 173 ? 8.774 7.059 4.123 1.00 96.94 173 THR A N 1
ATOM 1407 C CA . THR A 1 173 ? 9.392 5.996 4.921 1.00 96.94 173 THR A CA 1
ATOM 1408 C C . THR A 1 173 ? 10.344 5.152 4.081 1.00 96.94 173 THR A C 1
ATOM 1410 O O . THR A 1 173 ? 11.474 4.949 4.497 1.00 96.94 173 THR A O 1
ATOM 1413 N N . ILE A 1 174 ? 10.000 4.779 2.847 1.00 97.69 174 ILE A N 1
ATOM 1414 C CA . ILE A 1 174 ? 10.841 3.922 1.997 1.00 97.69 174 ILE A CA 1
ATOM 1415 C C . ILE A 1 174 ? 11.953 4.726 1.291 1.00 97.69 174 ILE A C 1
ATOM 1417 O O . ILE A 1 174 ? 13.098 4.271 1.241 1.00 97.69 174 ILE A O 1
ATOM 1421 N N . TRP A 1 175 ? 11.677 5.935 0.776 1.00 95.75 175 TRP A N 1
ATOM 1422 C CA . TRP A 1 175 ? 12.644 6.718 -0.018 1.00 95.75 175 TRP A CA 1
ATOM 1423 C C . TRP A 1 175 ? 13.201 7.951 0.703 1.00 95.75 175 TRP A C 1
ATOM 1425 O O . TRP A 1 175 ? 12.641 9.042 0.631 1.00 95.75 175 TRP A O 1
ATOM 1435 N N . GLU A 1 176 ? 14.406 7.828 1.257 1.00 88.31 176 GLU A N 1
ATOM 1436 C CA . GLU A 1 176 ? 15.094 8.960 1.902 1.00 88.31 176 GLU A CA 1
ATOM 1437 C C . GLU A 1 176 ? 15.734 9.930 0.897 1.00 88.31 176 GLU A C 1
ATOM 1439 O O . GLU A 1 176 ? 15.576 11.144 0.996 1.00 88.31 176 GLU A O 1
ATOM 1444 N N . THR A 1 177 ? 16.456 9.408 -0.100 1.00 89.88 177 THR A N 1
ATOM 1445 C CA . THR A 1 177 ? 17.322 10.225 -0.979 1.00 89.88 177 THR A CA 1
ATOM 1446 C C . THR A 1 177 ? 16.741 10.482 -2.367 1.00 89.88 177 THR A C 1
ATOM 1448 O O . THR A 1 177 ? 17.190 11.372 -3.085 1.00 89.88 177 THR A O 1
ATOM 1451 N N . SER A 1 178 ? 15.750 9.695 -2.787 1.00 92.75 178 SER A N 1
ATOM 1452 C CA . SER A 1 178 ? 15.201 9.727 -4.153 1.00 92.75 178 SER A CA 1
ATOM 1453 C C . SER A 1 178 ? 13.672 9.588 -4.206 1.00 92.75 178 SER A C 1
ATOM 1455 O O . SER A 1 178 ? 13.139 8.856 -5.039 1.00 92.75 178 SER A O 1
ATOM 1457 N N . PRO A 1 179 ? 12.919 10.340 -3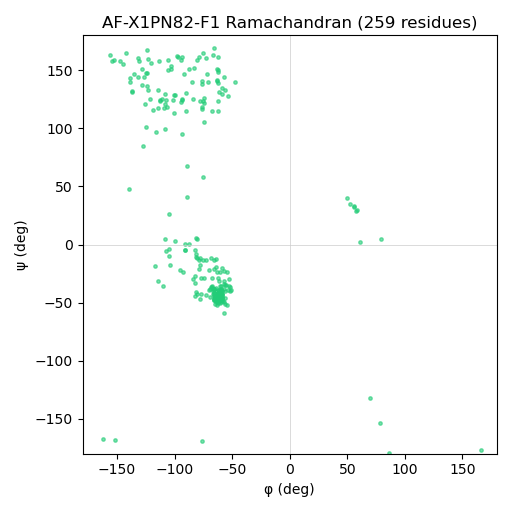.385 1.00 93.62 179 PRO A N 1
ATOM 1458 C CA . PRO A 1 179 ? 11.474 10.152 -3.250 1.00 93.62 179 PRO A CA 1
ATOM 1459 C C . PRO A 1 179 ? 10.671 10.536 -4.506 1.00 93.62 179 PRO A C 1
ATOM 1461 O O . PRO A 1 179 ? 9.490 10.223 -4.618 1.00 93.62 179 PRO A O 1
ATOM 1464 N N . HIS A 1 180 ? 11.279 11.209 -5.487 1.00 90.88 180 HIS A N 1
ATOM 1465 C CA . HIS A 1 180 ? 10.649 11.460 -6.788 1.00 90.88 180 HIS A CA 1
ATOM 1466 C C . HIS A 1 180 ? 10.513 10.189 -7.649 1.00 90.88 180 HIS A C 1
ATOM 1468 O O . HIS A 1 180 ? 9.673 10.170 -8.550 1.00 90.88 180 HIS A O 1
ATOM 1474 N N . LEU A 1 181 ? 11.315 9.146 -7.385 1.00 93.81 181 LEU A N 1
ATOM 1475 C CA . LEU A 1 181 ? 11.251 7.868 -8.100 1.00 93.81 181 LEU A CA 1
ATOM 1476 C C . LEU A 1 181 ? 10.098 6.982 -7.625 1.00 93.81 181 LEU A C 1
ATOM 1478 O O . LEU A 1 181 ? 9.641 6.155 -8.403 1.00 93.81 181 LEU A O 1
ATOM 1482 N N . ALA A 1 182 ? 9.571 7.191 -6.413 1.00 94.69 182 ALA A N 1
ATOM 1483 C CA . ALA A 1 182 ? 8.442 6.420 -5.883 1.00 94.69 182 ALA A CA 1
ATOM 1484 C C . ALA A 1 182 ? 7.252 6.385 -6.861 1.00 94.69 182 ALA A C 1
ATOM 1486 O O . ALA A 1 182 ? 6.647 5.344 -7.091 1.00 94.69 182 ALA A O 1
ATOM 1487 N N . PHE A 1 183 ? 6.972 7.510 -7.520 1.00 94.25 183 PHE A N 1
ATOM 1488 C CA . PHE A 1 183 ? 5.837 7.658 -8.437 1.00 94.25 183 PHE A CA 1
ATOM 1489 C C . PHE A 1 183 ? 6.082 7.108 -9.849 1.00 94.25 183 PHE A C 1
ATOM 1491 O O . PHE A 1 183 ? 5.235 7.262 -10.721 1.00 94.25 183 PHE A O 1
ATOM 1498 N N . TYR A 1 184 ? 7.222 6.461 -10.100 1.00 94.75 184 TYR A N 1
ATOM 1499 C CA . TYR A 1 184 ? 7.444 5.666 -11.316 1.00 94.75 184 TYR A CA 1
ATOM 1500 C C . TYR A 1 184 ? 6.824 4.269 -11.194 1.00 94.75 184 TYR A C 1
ATOM 1502 O O . TYR A 1 184 ? 6.789 3.526 -12.173 1.00 94.75 184 TYR A O 1
ATOM 1510 N N . PHE A 1 185 ? 6.339 3.921 -10.003 1.00 95.69 185 PHE A N 1
ATOM 1511 C CA . PHE A 1 185 ? 5.808 2.611 -9.669 1.00 95.69 185 PHE A CA 1
ATOM 1512 C C . PHE A 1 185 ? 4.374 2.723 -9.164 1.00 95.69 185 PHE A C 1
ATOM 1514 O O . PHE A 1 185 ? 3.952 3.788 -8.711 1.00 95.69 185 PHE A O 1
ATOM 1521 N N . ILE A 1 186 ? 3.650 1.612 -9.228 1.00 96.00 186 ILE A N 1
ATOM 1522 C CA . ILE A 1 186 ? 2.487 1.343 -8.381 1.00 96.00 186 ILE A CA 1
ATOM 1523 C C . ILE A 1 186 ? 2.744 0.082 -7.570 1.00 96.00 186 ILE A C 1
ATOM 1525 O O . ILE A 1 186 ? 3.525 -0.766 -8.005 1.00 96.00 186 ILE A O 1
ATOM 1529 N N . GLY A 1 187 ? 2.072 -0.072 -6.438 1.00 96.75 187 GLY A N 1
ATOM 1530 C CA . GLY A 1 187 ? 2.121 -1.319 -5.690 1.00 96.75 187 GLY A CA 1
ATOM 1531 C C . GLY A 1 187 ? 1.581 -1.206 -4.279 1.00 96.75 187 GLY A C 1
ATOM 1532 O O . GLY A 1 187 ? 1.121 -0.149 -3.838 1.00 96.75 187 GLY A O 1
ATOM 1533 N N . GLU A 1 188 ? 1.672 -2.311 -3.556 1.00 98.12 188 GLU A N 1
ATOM 1534 C CA . GLU A 1 188 ? 1.253 -2.397 -2.163 1.00 98.12 188 GLU A CA 1
ATOM 1535 C C . GLU A 1 188 ? 2.306 -3.140 -1.349 1.00 98.12 188 GLU A C 1
ATOM 1537 O O . GLU A 1 188 ? 2.971 -4.054 -1.839 1.00 98.12 188 GLU A O 1
ATOM 1542 N N . VAL A 1 189 ? 2.448 -2.730 -0.094 1.00 98.62 189 VAL A N 1
ATOM 1543 C CA . VAL A 1 189 ? 3.327 -3.329 0.905 1.00 98.62 189 VAL A CA 1
ATOM 1544 C C . VAL A 1 189 ? 2.440 -3.886 2.012 1.00 98.62 189 VAL A C 1
ATOM 1546 O O . VAL A 1 189 ? 1.987 -3.155 2.891 1.00 98.62 189 VAL A O 1
ATOM 1549 N N . TYR A 1 190 ? 2.159 -5.180 1.939 1.00 98.56 190 TYR A N 1
ATOM 1550 C CA . TYR A 1 190 ? 1.387 -5.926 2.921 1.00 98.56 190 TYR A CA 1
ATOM 1551 C C . TYR A 1 190 ? 2.229 -6.209 4.155 1.00 98.56 190 TYR A C 1
ATOM 1553 O O . TYR A 1 190 ? 3.227 -6.922 4.077 1.00 98.56 190 TYR A O 1
ATOM 1561 N N . ILE A 1 191 ? 1.819 -5.660 5.290 1.00 98.19 191 ILE A N 1
ATOM 1562 C CA . ILE A 1 191 ? 2.423 -5.923 6.590 1.00 98.19 191 ILE A CA 1
ATOM 1563 C C . ILE A 1 191 ? 1.994 -7.308 7.066 1.00 98.19 191 ILE A C 1
ATOM 1565 O O . ILE A 1 191 ? 0.803 -7.598 7.133 1.00 98.19 191 ILE A O 1
ATOM 1569 N N . ILE A 1 192 ? 2.983 -8.138 7.394 1.00 96.75 192 ILE A N 1
ATOM 1570 C CA . ILE A 1 192 ? 2.808 -9.529 7.830 1.00 96.75 192 ILE A CA 1
ATOM 1571 C C . ILE A 1 192 ? 3.146 -9.674 9.316 1.00 96.75 192 ILE A C 1
ATOM 1573 O O . ILE A 1 192 ? 2.515 -10.463 10.012 1.00 96.75 192 ILE A O 1
ATOM 1577 N N . ASP A 1 193 ? 4.136 -8.930 9.828 1.00 96.00 193 ASP A N 1
ATOM 1578 C CA . ASP A 1 193 ? 4.511 -9.029 11.242 1.00 96.00 193 ASP A CA 1
ATOM 1579 C C . ASP A 1 193 ? 3.377 -8.486 12.134 1.00 96.00 193 ASP A C 1
ATOM 1581 O O . ASP A 1 193 ? 3.127 -7.276 12.132 1.00 96.00 193 ASP A O 1
ATOM 1585 N N . PRO A 1 194 ? 2.724 -9.329 12.962 1.00 95.00 194 PRO A N 1
ATOM 1586 C CA . PRO A 1 194 ? 1.601 -8.903 13.796 1.00 95.00 194 PRO A CA 1
ATOM 1587 C C . PRO A 1 194 ? 2.003 -7.892 14.877 1.00 95.00 194 PRO A C 1
ATOM 1589 O O . PRO A 1 194 ? 1.133 -7.267 15.481 1.00 95.00 194 PRO A O 1
ATOM 1592 N N . LYS A 1 195 ? 3.307 -7.718 15.138 1.00 96.56 195 LYS A N 1
ATOM 1593 C CA . LYS A 1 195 ? 3.820 -6.699 16.064 1.00 96.56 195 LYS A CA 1
ATOM 1594 C C . LYS A 1 195 ? 3.844 -5.291 15.459 1.00 96.56 195 LYS A C 1
ATOM 1596 O O . LYS A 1 195 ? 4.058 -4.328 16.193 1.00 96.56 195 LYS A O 1
ATOM 1601 N N . ILE A 1 196 ? 3.636 -5.155 14.150 1.00 97.50 196 ILE A N 1
ATOM 1602 C CA . ILE A 1 196 ? 3.521 -3.869 13.462 1.00 97.50 196 ILE A CA 1
ATOM 1603 C C . ILE A 1 196 ? 2.035 -3.514 13.402 1.00 97.50 196 ILE A C 1
ATOM 1605 O O . ILE A 1 196 ? 1.292 -3.973 12.536 1.00 97.50 196 ILE A O 1
ATOM 1609 N N . VAL A 1 197 ? 1.593 -2.722 14.375 1.00 97.62 197 VAL A N 1
ATOM 1610 C CA . VAL A 1 197 ? 0.176 -2.401 14.573 1.00 97.62 197 VAL A CA 1
ATOM 1611 C C . VAL A 1 197 ? -0.118 -1.013 14.003 1.00 97.62 197 VAL A C 1
ATOM 1613 O O . VAL A 1 197 ? 0.608 -0.077 14.335 1.00 97.62 197 VAL A O 1
ATOM 1616 N N . PRO A 1 198 ? -1.143 -0.840 13.149 1.00 98.06 198 PRO A N 1
ATOM 1617 C CA . PRO A 1 198 ? -1.558 0.480 12.676 1.00 98.06 198 PRO A CA 1
ATOM 1618 C C . PRO A 1 198 ? -2.039 1.378 13.817 1.00 98.06 198 PRO A C 1
ATOM 1620 O O . PRO A 1 198 ? -2.621 0.892 14.788 1.00 98.06 198 PRO A O 1
ATOM 1623 N N . THR A 1 199 ? -1.870 2.691 13.667 1.00 97.69 199 THR A N 1
ATOM 1624 C CA . THR A 1 199 ? -2.442 3.665 14.602 1.00 97.69 199 THR A CA 1
ATOM 1625 C C . THR A 1 199 ? -3.969 3.606 14.610 1.00 97.69 199 THR A C 1
ATOM 1627 O O . THR A 1 199 ? -4.607 3.149 13.657 1.00 97.69 199 THR A O 1
ATOM 1630 N N . SER A 1 200 ? -4.597 4.151 15.656 1.00 92.44 200 SER A N 1
ATOM 1631 C CA . SER A 1 200 ? -6.069 4.275 15.713 1.00 92.44 200 SER A CA 1
ATOM 1632 C C . SER A 1 200 ? -6.656 5.073 14.537 1.00 92.44 200 SER A C 1
ATOM 1634 O O . SER A 1 200 ? -7.769 4.792 14.096 1.00 92.44 200 SER A O 1
ATOM 1636 N N . GLN A 1 201 ? -5.902 6.048 14.013 1.00 90.69 201 GLN A N 1
ATOM 1637 C CA . GLN A 1 201 ? -6.268 6.825 12.821 1.00 90.69 201 GLN A CA 1
ATOM 1638 C C . GLN A 1 201 ? -5.940 6.096 11.509 1.00 90.69 201 GLN A C 1
ATOM 1640 O O . GLN A 1 201 ? -6.408 6.515 10.453 1.00 90.69 201 GLN A O 1
ATOM 1645 N N . ARG A 1 202 ? -5.188 4.987 11.579 1.00 95.25 202 ARG A N 1
ATOM 1646 C CA . ARG A 1 202 ? -4.705 4.184 10.446 1.00 95.25 202 ARG A CA 1
ATOM 1647 C C . ARG A 1 202 ? -3.902 5.011 9.446 1.00 95.25 202 ARG A C 1
ATOM 1649 O O . ARG A 1 202 ? -3.948 4.753 8.250 1.00 95.25 202 ARG A O 1
ATOM 1656 N N . ASP A 1 203 ? -3.183 6.008 9.937 1.00 96.38 203 ASP A N 1
ATOM 1657 C CA . ASP A 1 203 ? -2.379 6.942 9.150 1.00 96.38 203 ASP A CA 1
ATOM 1658 C C . ASP A 1 203 ? -0.867 6.665 9.232 1.00 96.38 203 ASP A C 1
ATOM 1660 O O . ASP A 1 203 ? -0.109 7.236 8.455 1.00 96.38 203 ASP A O 1
ATOM 1664 N N . ASP A 1 204 ? -0.439 5.781 10.138 1.00 98.00 204 ASP A N 1
ATOM 1665 C CA . ASP A 1 204 ? 0.926 5.261 10.322 1.00 98.00 204 ASP A CA 1
ATOM 1666 C C . ASP A 1 204 ? 0.835 3.964 11.170 1.00 98.00 204 ASP A C 1
ATOM 1668 O O . ASP A 1 204 ? -0.253 3.427 11.409 1.00 98.00 204 ASP A O 1
ATOM 1672 N N . PHE A 1 205 ? 1.968 3.469 11.664 1.00 98.44 205 PHE A N 1
ATOM 1673 C CA . PHE A 1 205 ? 2.078 2.392 12.645 1.00 98.44 205 PHE A CA 1
ATOM 1674 C C . PHE A 1 205 ? 2.458 2.921 14.033 1.00 98.44 205 PHE A C 1
ATOM 1676 O O . PHE A 1 205 ? 3.174 3.915 14.169 1.00 98.44 205 PHE A O 1
ATOM 1683 N N . GLU A 1 206 ? 2.014 2.214 15.069 1.00 98.06 206 GLU A N 1
ATOM 1684 C CA . GLU A 1 206 ? 2.332 2.481 16.470 1.00 98.06 206 GLU A CA 1
ATOM 1685 C C . GLU A 1 206 ? 3.838 2.352 16.740 1.00 98.06 206 GLU A C 1
ATOM 1687 O O . GLU A 1 206 ? 4.504 1.432 16.250 1.00 98.06 206 GLU A O 1
ATOM 1692 N N . GLN A 1 207 ? 4.386 3.263 17.550 1.00 97.25 207 GLN A N 1
ATOM 1693 C CA . GLN A 1 207 ? 5.808 3.258 17.895 1.00 97.25 207 GLN A CA 1
ATOM 1694 C C . GLN A 1 207 ? 6.171 1.972 18.645 1.00 97.25 207 GLN A C 1
ATOM 1696 O O . GLN A 1 207 ? 5.726 1.737 19.768 1.00 97.25 207 GLN A O 1
ATOM 1701 N N . SER A 1 208 ? 7.019 1.150 18.032 1.00 97.12 208 SER A N 1
ATOM 1702 C CA . SER A 1 208 ? 7.488 -0.110 18.599 1.00 97.12 208 SER A CA 1
ATOM 1703 C C . SER A 1 208 ? 8.830 -0.513 17.991 1.00 97.12 208 SER A C 1
ATOM 1705 O O . SER A 1 208 ? 9.205 -0.048 16.915 1.00 97.12 208 SER A O 1
ATOM 1707 N N . GLU A 1 209 ? 9.536 -1.433 18.648 1.00 96.94 209 GLU A N 1
ATOM 1708 C CA . GLU A 1 209 ? 10.771 -2.009 18.103 1.00 96.94 209 GLU A CA 1
ATOM 1709 C C . GLU A 1 209 ? 10.529 -2.719 16.759 1.00 96.94 209 GLU A C 1
ATOM 1711 O O . GLU A 1 209 ? 11.355 -2.636 15.851 1.00 96.94 209 GLU A O 1
ATOM 1716 N N . ALA A 1 210 ? 9.372 -3.375 16.600 1.00 96.56 210 ALA A N 1
ATOM 1717 C CA . ALA A 1 210 ? 9.002 -4.037 15.353 1.00 96.56 210 ALA A CA 1
ATOM 1718 C C . ALA A 1 210 ? 8.811 -3.029 14.211 1.00 96.56 210 ALA A C 1
ATOM 1720 O O . ALA A 1 210 ? 9.356 -3.239 13.127 1.00 96.56 210 ALA A O 1
ATOM 1721 N N . ARG A 1 211 ? 8.123 -1.905 14.470 1.00 97.56 211 ARG A N 1
ATOM 1722 C CA . ARG A 1 211 ? 7.998 -0.794 13.512 1.00 97.56 211 ARG A CA 1
ATOM 1723 C C . ARG A 1 211 ? 9.367 -0.230 13.145 1.00 97.56 211 ARG A C 1
ATOM 1725 O O . ARG A 1 211 ? 9.670 -0.083 11.964 1.00 97.56 211 ARG A O 1
ATOM 1732 N N . ASP A 1 212 ? 10.203 0.062 14.138 1.00 97.88 212 ASP A N 1
ATOM 1733 C CA . ASP A 1 212 ? 11.525 0.651 13.905 1.00 97.88 212 ASP A CA 1
ATOM 1734 C C . ASP A 1 212 ? 12.439 -0.289 13.114 1.00 97.88 212 ASP A C 1
ATOM 1736 O O . ASP A 1 212 ? 13.225 0.158 12.278 1.00 97.88 212 ASP A O 1
ATOM 1740 N N . SER A 1 213 ? 12.350 -1.597 13.372 1.00 97.62 213 SER A N 1
ATOM 1741 C CA . SER A 1 213 ? 13.038 -2.615 12.581 1.00 97.62 213 SER A CA 1
ATOM 1742 C C . SER A 1 213 ? 12.512 -2.636 11.149 1.00 97.62 213 SER A C 1
ATOM 1744 O O . SER A 1 213 ? 13.307 -2.557 10.219 1.00 97.62 213 SER A O 1
ATOM 1746 N N . PHE A 1 214 ? 11.195 -2.673 10.955 1.00 98.25 214 PHE A N 1
ATOM 1747 C CA . PHE A 1 214 ? 10.590 -2.689 9.628 1.00 98.25 214 PHE A CA 1
ATOM 1748 C C . PHE A 1 214 ? 10.990 -1.479 8.778 1.00 98.25 214 PHE A C 1
ATOM 1750 O O . PHE A 1 214 ? 11.467 -1.659 7.660 1.00 98.25 214 PHE A O 1
ATOM 1757 N N . TYR A 1 215 ? 10.897 -0.263 9.322 1.00 98.12 215 TYR A N 1
ATOM 1758 C CA . TYR A 1 215 ? 11.286 0.959 8.611 1.00 98.12 215 TYR A CA 1
ATOM 1759 C C . TYR A 1 215 ? 12.774 1.015 8.252 1.00 98.12 215 TYR A C 1
ATOM 1761 O O . TYR A 1 215 ? 13.156 1.697 7.302 1.00 98.12 215 TYR A O 1
ATOM 1769 N N . LYS A 1 216 ? 13.639 0.291 8.969 1.00 97.62 216 LYS A N 1
ATOM 1770 C CA . LYS A 1 216 ? 15.048 0.138 8.578 1.00 97.62 216 LYS A CA 1
ATOM 1771 C C . LYS A 1 216 ? 15.213 -0.861 7.436 1.00 97.62 216 LYS A C 1
ATOM 1773 O O . LYS A 1 216 ? 15.972 -0.591 6.509 1.00 97.62 216 LYS A O 1
ATOM 1778 N N . GLU A 1 217 ? 14.506 -1.985 7.483 1.00 98.06 217 GLU A N 1
ATOM 1779 C CA . GLU A 1 217 ? 14.691 -3.072 6.514 1.00 98.06 217 GLU A CA 1
ATOM 1780 C C . GLU A 1 217 ? 13.941 -2.848 5.192 1.00 98.06 217 GLU A C 1
ATOM 1782 O O . GLU A 1 217 ? 14.396 -3.280 4.131 1.00 98.06 217 GLU A O 1
ATOM 1787 N N . GLU A 1 218 ? 12.837 -2.097 5.192 1.00 97.88 218 GLU A N 1
ATOM 1788 C CA . GLU A 1 218 ? 12.062 -1.813 3.976 1.00 97.88 218 GLU A CA 1
ATOM 1789 C C . GLU A 1 218 ? 12.827 -0.990 2.926 1.00 97.88 218 GLU A C 1
ATOM 1791 O O . GLU A 1 218 ? 12.423 -0.924 1.765 1.00 97.88 218 GLU A O 1
ATOM 1796 N N . LYS A 1 219 ? 13.977 -0.407 3.287 1.00 97.25 219 LYS A N 1
ATOM 1797 C CA . LYS A 1 219 ? 14.869 0.314 2.361 1.00 97.25 219 LYS A CA 1
ATOM 1798 C C . LYS A 1 219 ? 15.364 -0.573 1.219 1.00 97.25 219 LYS A C 1
ATOM 1800 O O . LYS A 1 219 ? 15.745 -0.056 0.165 1.00 97.25 219 LYS A O 1
ATOM 1805 N N . VAL A 1 220 ? 15.307 -1.899 1.379 1.00 97.50 220 VAL A N 1
ATOM 1806 C CA . VAL A 1 220 ? 15.528 -2.856 0.286 1.00 97.50 220 VAL A CA 1
ATOM 1807 C C . VAL A 1 220 ? 14.582 -2.606 -0.896 1.00 97.50 220 VAL A C 1
ATOM 1809 O O . VAL A 1 220 ? 15.010 -2.714 -2.045 1.00 97.50 220 VAL A O 1
ATOM 1812 N N . ILE A 1 221 ? 13.341 -2.176 -0.633 1.00 98.25 221 ILE A N 1
ATOM 1813 C CA . ILE A 1 221 ? 12.360 -1.810 -1.661 1.00 98.25 221 ILE A CA 1
ATOM 1814 C C . ILE A 1 221 ? 12.883 -0.616 -2.461 1.00 98.25 221 ILE A C 1
ATOM 1816 O O . ILE A 1 221 ? 12.982 -0.691 -3.684 1.00 98.25 221 ILE A O 1
ATOM 1820 N N . ALA A 1 222 ? 13.292 0.467 -1.790 1.00 97.25 222 ALA A N 1
ATOM 1821 C CA . ALA A 1 222 ? 13.854 1.634 -2.470 1.00 97.25 222 ALA A CA 1
ATOM 1822 C C . ALA A 1 222 ? 15.095 1.269 -3.292 1.00 97.25 222 ALA A C 1
ATOM 1824 O O . ALA A 1 222 ? 15.230 1.724 -4.425 1.00 97.25 222 ALA A O 1
ATOM 1825 N N . SER A 1 223 ? 15.999 0.458 -2.737 1.00 96.31 223 SER A N 1
ATOM 1826 C CA . SER A 1 223 ? 17.219 0.023 -3.427 1.00 96.31 223 SER A CA 1
ATOM 1827 C C . SER A 1 223 ? 16.897 -0.662 -4.760 1.00 96.31 223 SER A C 1
ATOM 1829 O O . SER A 1 223 ? 17.390 -0.247 -5.816 1.00 96.31 223 SER A O 1
ATOM 1831 N N . GLU A 1 224 ? 15.988 -1.638 -4.725 1.00 96.88 224 GLU A N 1
ATOM 1832 C CA . GLU A 1 224 ? 15.554 -2.401 -5.894 1.00 96.88 224 GLU A CA 1
ATOM 1833 C C . GLU A 1 224 ? 14.831 -1.514 -6.918 1.00 96.88 224 GLU A C 1
ATOM 1835 O O . GLU A 1 224 ? 15.204 -1.469 -8.095 1.00 96.88 224 GLU A O 1
ATOM 1840 N N . LEU A 1 225 ? 13.831 -0.746 -6.479 1.00 97.06 225 LEU A N 1
ATOM 1841 C CA . LEU A 1 225 ? 13.032 0.093 -7.373 1.00 97.06 225 LEU A CA 1
ATOM 1842 C C . LEU A 1 225 ? 13.861 1.215 -8.002 1.00 97.06 225 LEU A C 1
ATOM 1844 O O . LEU A 1 225 ? 13.746 1.486 -9.197 1.00 97.06 225 LEU A O 1
ATOM 1848 N N . ASN A 1 226 ? 14.776 1.822 -7.249 1.00 95.69 226 ASN A N 1
ATOM 1849 C CA . ASN A 1 226 ? 15.663 2.845 -7.791 1.00 95.69 226 ASN A CA 1
ATOM 1850 C C . ASN A 1 226 ? 16.633 2.275 -8.830 1.00 95.69 226 ASN A C 1
ATOM 1852 O O . ASN A 1 226 ? 16.921 2.942 -9.827 1.00 95.69 226 ASN A O 1
ATOM 1856 N N . SER A 1 227 ? 17.150 1.063 -8.609 1.00 94.25 227 SER A N 1
ATOM 1857 C CA . SER A 1 227 ? 17.989 0.365 -9.588 1.00 94.25 227 SER A CA 1
ATOM 1858 C C . SER A 1 227 ? 17.220 0.138 -10.893 1.00 94.25 227 SER A C 1
ATOM 1860 O O . SER A 1 227 ? 17.693 0.502 -11.974 1.00 94.25 227 SER A O 1
ATOM 1862 N N . ARG A 1 228 ? 15.975 -0.340 -10.788 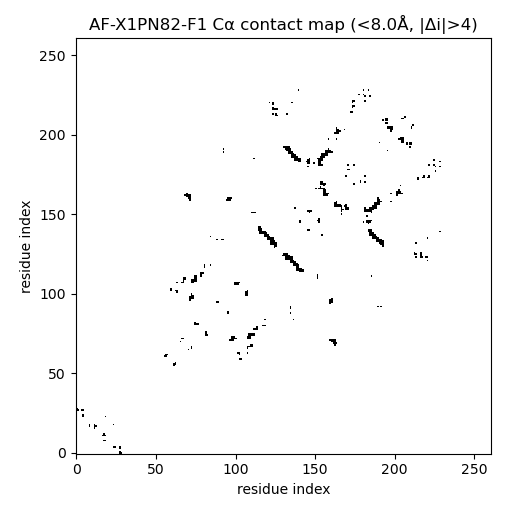1.00 93.94 228 ARG A N 1
ATOM 1863 C CA . ARG A 1 228 ? 15.089 -0.571 -11.938 1.00 93.94 228 ARG A CA 1
ATOM 1864 C C . ARG A 1 228 ? 14.762 0.701 -12.702 1.00 93.94 228 ARG A C 1
ATOM 1866 O O . ARG A 1 228 ? 15.004 0.745 -13.903 1.00 93.94 228 ARG A O 1
ATOM 1873 N N . ALA A 1 229 ? 14.321 1.755 -12.018 1.00 92.12 229 ALA A N 1
ATOM 1874 C CA . ALA A 1 229 ? 13.983 3.023 -12.666 1.00 92.12 229 ALA A CA 1
ATOM 1875 C C . ALA A 1 229 ? 15.169 3.603 -13.458 1.00 92.12 229 ALA A C 1
ATOM 1877 O O . ALA A 1 229 ? 14.998 4.154 -14.554 1.00 92.12 229 ALA A O 1
ATOM 1878 N N . ARG A 1 230 ? 16.392 3.470 -12.922 1.00 90.50 230 ARG A N 1
ATOM 1879 C CA . ARG A 1 230 ? 17.620 3.904 -13.602 1.00 90.50 230 ARG A CA 1
ATOM 1880 C C . ARG A 1 230 ? 17.939 3.030 -14.810 1.00 90.50 230 ARG A C 1
ATOM 1882 O O . ARG A 1 230 ? 18.218 3.584 -15.872 1.00 90.50 230 ARG A O 1
ATOM 1889 N N . ALA A 1 231 ? 17.850 1.707 -14.676 1.00 90.44 231 ALA A N 1
ATOM 1890 C CA . ALA A 1 231 ? 18.071 0.771 -15.776 1.00 90.44 231 ALA A CA 1
ATOM 1891 C C . ALA A 1 231 ? 17.071 1.000 -16.922 1.00 90.44 231 ALA A C 1
ATOM 1893 O O . ALA A 1 231 ? 17.482 1.223 -18.060 1.00 90.44 231 ALA A O 1
ATOM 1894 N N . SER A 1 232 ? 15.773 1.062 -16.614 1.00 88.94 232 SER A N 1
ATOM 1895 C CA . SER A 1 232 ? 14.702 1.340 -17.579 1.00 88.94 232 SER A CA 1
ATOM 1896 C C . SER A 1 232 ? 14.888 2.693 -18.271 1.00 88.94 232 SER A C 1
ATOM 1898 O O . SER A 1 232 ? 14.706 2.814 -19.483 1.00 88.94 232 SER A O 1
ATOM 1900 N N . SER A 1 233 ? 15.315 3.722 -17.530 1.00 85.25 233 SER A N 1
ATOM 1901 C CA . SER A 1 233 ? 15.630 5.031 -18.115 1.00 85.25 233 SER A CA 1
ATOM 1902 C C . SER A 1 233 ? 16.864 5.000 -19.022 1.00 85.25 233 SER A C 1
ATOM 1904 O O . SER A 1 233 ? 16.877 5.692 -20.039 1.00 85.25 233 SER A O 1
ATOM 1906 N N . GLY A 1 234 ? 17.887 4.214 -18.676 1.00 85.50 234 GLY A N 1
ATOM 1907 C CA . GLY A 1 234 ? 19.087 4.022 -19.491 1.00 85.50 234 GLY A CA 1
ATOM 1908 C C . GLY A 1 234 ? 18.790 3.308 -20.809 1.00 85.50 234 GLY A C 1
ATOM 1909 O O . GLY A 1 234 ? 19.173 3.808 -21.865 1.00 85.50 234 GLY A O 1
ATOM 1910 N N . ILE A 1 235 ? 18.036 2.205 -20.752 1.00 86.38 235 ILE A N 1
ATOM 1911 C CA . ILE A 1 235 ? 17.593 1.442 -21.931 1.00 86.38 235 ILE A CA 1
ATOM 1912 C C . ILE A 1 235 ? 16.813 2.348 -22.884 1.00 86.38 235 ILE A C 1
ATOM 1914 O O . ILE A 1 235 ? 17.160 2.455 -24.056 1.00 86.38 235 ILE A O 1
ATOM 1918 N N . ARG A 1 236 ? 15.835 3.096 -22.364 1.00 84.94 236 ARG A N 1
ATOM 1919 C CA . ARG A 1 236 ? 15.026 4.002 -23.186 1.00 84.94 236 ARG A CA 1
ATOM 1920 C C . ARG A 1 236 ? 15.861 5.079 -23.878 1.00 84.94 236 ARG A C 1
ATOM 1922 O O . ARG A 1 236 ? 15.614 5.398 -25.034 1.00 84.94 236 ARG A O 1
ATOM 1929 N N . ARG A 1 237 ? 16.854 5.654 -23.189 1.00 85.56 237 ARG A N 1
ATOM 1930 C CA . ARG A 1 237 ? 17.767 6.624 -23.818 1.00 85.56 237 ARG A CA 1
ATOM 1931 C C . ARG A 1 237 ? 18.549 5.979 -24.959 1.00 85.56 237 ARG A C 1
ATOM 1933 O O . ARG A 1 237 ? 18.682 6.598 -26.007 1.00 85.56 237 ARG A O 1
ATOM 1940 N N . ALA A 1 238 ? 19.045 4.756 -24.771 1.00 86.56 238 ALA A N 1
ATOM 1941 C CA . ALA A 1 238 ? 19.752 4.028 -25.821 1.00 86.56 238 ALA A CA 1
ATOM 1942 C C . ALA A 1 238 ? 18.850 3.775 -27.043 1.00 86.56 238 ALA A C 1
ATOM 1944 O O . ALA A 1 238 ? 19.266 4.054 -28.165 1.00 86.56 238 ALA A O 1
ATOM 1945 N N . GLU A 1 239 ? 17.604 3.345 -26.828 1.00 87.69 239 GLU A N 1
ATOM 1946 C CA . GLU A 1 239 ? 16.602 3.178 -27.892 1.00 87.69 239 GLU A CA 1
ATOM 1947 C C . GLU A 1 239 ? 16.336 4.496 -28.640 1.00 87.69 239 GLU A C 1
ATOM 1949 O O . GLU A 1 239 ? 16.362 4.526 -29.870 1.00 87.69 239 GLU A O 1
ATOM 1954 N N . GLU A 1 240 ? 16.168 5.609 -27.916 1.00 88.38 240 GLU A N 1
ATOM 1955 C CA . GLU A 1 240 ? 15.982 6.943 -28.506 1.00 88.38 240 GLU A CA 1
ATOM 1956 C C . GLU A 1 240 ? 17.188 7.381 -29.360 1.00 88.38 240 GLU A C 1
ATOM 1958 O O . GLU A 1 240 ? 17.006 7.974 -30.427 1.00 88.38 240 GLU A O 1
ATOM 1963 N N . TYR A 1 241 ? 18.421 7.087 -28.929 1.00 90.75 241 TYR A N 1
ATOM 1964 C CA . TYR A 1 241 ? 19.628 7.375 -29.714 1.00 90.75 241 TYR A CA 1
ATOM 1965 C C . TYR A 1 241 ? 19.696 6.543 -30.996 1.00 90.75 241 TYR A C 1
ATOM 1967 O O . TYR A 1 241 ? 20.001 7.090 -32.057 1.00 90.75 241 TYR A O 1
ATOM 1975 N N . VAL A 1 242 ? 19.390 5.245 -30.913 1.00 92.06 242 VAL A N 1
ATOM 1976 C CA . VAL A 1 242 ? 19.367 4.349 -32.079 1.00 92.06 242 VAL A CA 1
ATOM 1977 C C . VAL A 1 242 ? 18.318 4.812 -33.088 1.00 92.06 242 VAL A C 1
ATOM 1979 O O . VAL A 1 242 ? 18.617 4.910 -34.278 1.00 92.06 242 VAL A O 1
ATOM 1982 N N . GLN A 1 243 ? 17.120 5.170 -32.620 1.00 91.50 243 GLN A N 1
ATOM 1983 C CA . GLN A 1 243 ? 16.042 5.644 -33.483 1.00 91.50 243 GLN A CA 1
ATOM 1984 C C . GLN A 1 243 ? 16.413 6.946 -34.206 1.00 91.50 243 GLN A C 1
ATOM 1986 O O . GLN A 1 243 ? 16.281 7.030 -35.426 1.00 91.50 243 GLN A O 1
ATOM 1991 N N . ARG A 1 244 ? 16.969 7.933 -33.491 1.00 91.31 244 ARG A N 1
ATOM 1992 C CA . ARG A 1 244 ? 17.465 9.179 -34.104 1.00 91.31 244 ARG A CA 1
ATOM 1993 C C . ARG A 1 244 ? 18.574 8.932 -35.123 1.00 91.31 244 ARG A C 1
ATOM 1995 O O . ARG A 1 244 ? 18.611 9.581 -36.169 1.00 91.31 244 ARG A O 1
ATOM 2002 N N . GLY A 1 245 ? 19.474 7.994 -34.831 1.00 90.94 245 GLY A N 1
ATOM 2003 C CA . GLY A 1 245 ? 20.510 7.566 -35.768 1.00 90.94 245 GLY A CA 1
ATOM 2004 C C . GLY A 1 245 ? 19.907 7.001 -37.055 1.00 90.94 245 GLY A C 1
ATOM 2005 O O . GLY A 1 245 ? 20.277 7.436 -38.145 1.00 90.94 245 GLY A O 1
ATOM 2006 N N . ALA A 1 246 ? 18.928 6.101 -36.938 1.00 91.25 246 ALA A N 1
ATOM 2007 C CA . ALA A 1 246 ? 18.233 5.512 -38.081 1.00 91.25 246 ALA A CA 1
ATOM 2008 C C . ALA A 1 246 ? 17.494 6.564 -38.931 1.00 91.25 246 ALA A C 1
ATOM 2010 O O . ALA A 1 246 ? 17.595 6.549 -40.158 1.00 91.25 246 ALA A O 1
ATOM 2011 N N . GLU A 1 247 ? 16.809 7.517 -38.294 1.00 93.38 247 GLU A N 1
ATOM 2012 C CA . GLU A 1 247 ? 16.137 8.636 -38.972 1.00 93.38 247 GLU A CA 1
ATOM 2013 C C . GLU A 1 247 ? 17.132 9.527 -39.732 1.00 93.38 247 GLU A C 1
ATOM 2015 O O . GLU A 1 247 ? 16.888 9.908 -40.882 1.00 93.38 247 GLU A O 1
ATOM 2020 N N . THR A 1 248 ? 18.288 9.807 -39.123 1.00 92.69 248 THR A N 1
ATOM 2021 C CA . THR A 1 248 ? 19.362 10.601 -39.739 1.00 92.69 248 THR A CA 1
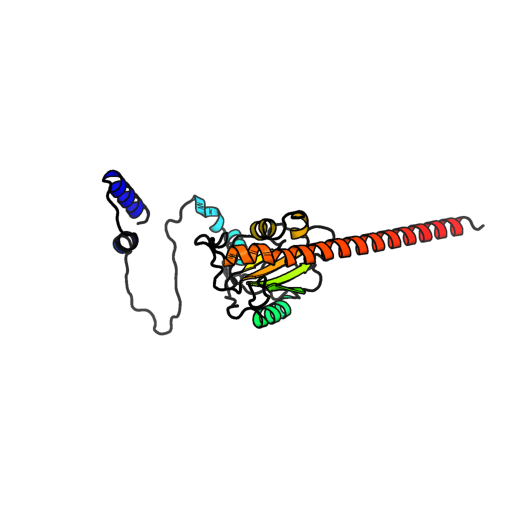ATOM 2022 C C . THR A 1 248 ? 19.936 9.888 -40.963 1.00 92.69 248 THR A C 1
ATOM 2024 O O . THR A 1 248 ? 20.029 10.484 -42.035 1.00 92.69 248 THR A O 1
ATOM 2027 N N . VAL A 1 249 ? 20.252 8.593 -40.842 1.00 92.62 249 VAL A N 1
ATOM 2028 C CA . VAL A 1 249 ? 20.754 7.772 -41.957 1.00 92.62 249 VAL A CA 1
ATOM 2029 C C . VAL A 1 249 ? 19.737 7.715 -43.097 1.00 92.62 249 VAL A C 1
ATOM 2031 O O . VAL A 1 249 ? 20.102 7.934 -44.251 1.00 92.62 249 VAL A O 1
ATOM 2034 N N . SER A 1 250 ? 18.459 7.488 -42.788 1.00 92.62 250 SER A N 1
ATOM 2035 C CA . SER A 1 250 ? 17.378 7.489 -43.782 1.00 92.62 250 SER A CA 1
ATOM 2036 C C . SER A 1 250 ? 17.263 8.839 -44.503 1.00 92.62 250 SER A C 1
ATOM 2038 O O . SER A 1 250 ? 17.031 8.882 -45.710 1.00 92.62 250 SER A O 1
ATOM 2040 N N . THR A 1 251 ? 17.430 9.951 -43.784 1.00 92.88 251 THR A N 1
ATOM 2041 C CA . THR A 1 251 ? 17.384 11.299 -44.372 1.00 92.88 251 THR A CA 1
ATOM 2042 C C . THR A 1 251 ? 18.554 11.522 -45.329 1.00 92.88 251 THR A C 1
ATOM 2044 O O . THR A 1 251 ? 18.332 11.881 -46.483 1.00 92.88 251 THR A O 1
ATOM 2047 N N . ILE A 1 252 ? 19.778 11.190 -44.906 1.00 91.62 252 ILE A N 1
ATOM 2048 C CA . ILE A 1 252 ? 20.981 11.289 -45.749 1.00 91.62 252 ILE A CA 1
ATOM 2049 C C . ILE A 1 252 ? 20.851 10.414 -47.006 1.00 91.62 252 ILE A C 1
ATOM 2051 O O . ILE A 1 252 ? 21.189 10.850 -48.103 1.00 91.62 252 ILE A O 1
ATOM 2055 N N . GLN A 1 253 ? 20.316 9.194 -46.885 1.00 90.50 253 GLN A N 1
ATOM 2056 C CA . GLN A 1 253 ? 20.083 8.312 -48.037 1.00 90.50 253 GLN A CA 1
ATOM 2057 C C . GLN A 1 253 ? 19.094 8.905 -49.048 1.00 90.50 253 GLN A C 1
ATOM 2059 O O . GLN A 1 253 ? 19.297 8.766 -50.255 1.00 90.50 253 GLN A O 1
ATOM 2064 N N . LYS A 1 254 ? 18.027 9.565 -48.580 1.00 91.25 254 LYS A N 1
ATOM 2065 C CA . LYS A 1 254 ? 17.076 10.262 -49.460 1.00 91.25 254 LYS A CA 1
ATOM 2066 C C . LYS A 1 254 ? 17.737 11.439 -50.177 1.00 91.25 254 LYS A C 1
ATOM 2068 O O . LYS A 1 254 ? 17.522 11.604 -51.373 1.00 91.25 254 LYS A O 1
ATOM 2073 N N . GLU A 1 255 ? 18.556 12.217 -49.474 1.00 90.25 255 GLU A N 1
ATOM 2074 C CA . GLU A 1 255 ? 19.285 13.348 -50.058 1.00 90.25 255 GLU A CA 1
ATOM 2075 C C . GLU A 1 255 ? 20.328 12.914 -51.094 1.00 90.25 255 GLU A C 1
ATOM 2077 O O . GLU A 1 255 ? 20.475 13.578 -52.118 1.00 90.25 255 GLU A O 1
ATOM 2082 N N . LEU A 1 256 ? 21.032 11.801 -50.858 1.00 86.50 256 LEU A N 1
ATOM 2083 C CA . LEU A 1 256 ? 21.985 11.238 -51.820 1.00 86.50 256 LEU A CA 1
ATOM 2084 C C . LEU A 1 256 ? 21.281 10.772 -53.099 1.00 86.50 256 LEU A C 1
ATOM 2086 O O . LEU A 1 256 ? 21.693 11.166 -54.184 1.00 86.50 256 LEU A O 1
ATOM 2090 N N . LYS A 1 257 ? 20.172 10.029 -52.980 1.00 84.56 257 LYS A N 1
ATOM 2091 C CA . LYS A 1 257 ? 19.368 9.602 -54.140 1.00 84.56 257 LYS A CA 1
ATOM 2092 C C . LYS A 1 257 ? 18.779 10.770 -54.931 1.00 84.56 257 LYS A C 1
ATOM 2094 O O . LYS A 1 257 ? 18.604 10.660 -56.134 1.00 84.56 257 LYS A O 1
ATOM 2099 N N . ALA A 1 258 ? 18.466 11.886 -54.273 1.00 81.38 258 ALA A N 1
ATOM 2100 C CA . ALA A 1 258 ? 17.971 13.089 -54.941 1.00 81.38 258 ALA A CA 1
ATOM 2101 C C . ALA A 1 258 ? 19.069 13.874 -55.690 1.00 81.38 258 ALA A C 1
ATOM 2103 O O . ALA A 1 258 ? 18.748 14.783 -56.451 1.00 81.38 258 ALA A O 1
ATOM 2104 N N . LYS A 1 259 ? 20.349 13.559 -55.449 1.00 78.12 259 LYS A N 1
ATOM 2105 C CA . LYS A 1 259 ? 21.515 14.185 -56.092 1.00 78.12 259 LYS A CA 1
ATOM 2106 C C . LYS A 1 259 ? 22.179 13.298 -57.150 1.00 78.12 259 LYS A C 1
ATOM 2108 O O . LYS A 1 259 ? 23.132 13.753 -57.780 1.00 78.12 259 LYS A O 1
ATOM 2113 N N . GLU A 1 260 ? 21.712 12.066 -57.338 1.00 60.47 260 GLU A N 1
ATOM 2114 C CA . GLU A 1 260 ? 22.133 11.227 -58.462 1.00 60.47 260 GLU A CA 1
ATOM 2115 C C . GLU A 1 260 ? 21.433 11.726 -59.748 1.00 60.47 260 GLU A C 1
ATOM 2117 O O . GLU A 1 260 ? 20.209 11.876 -59.732 1.00 60.47 260 GLU A O 1
ATOM 2122 N N . PRO A 1 261 ? 22.192 12.073 -60.809 1.00 58.44 261 PRO A N 1
ATOM 2123 C CA . PRO A 1 261 ? 21.664 12.633 -62.057 1.00 58.44 261 PRO A CA 1
ATOM 2124 C C . PRO A 1 261 ? 20.901 11.623 -62.924 1.00 58.44 261 PRO A C 1
ATOM 2126 O O . PRO A 1 261 ? 21.216 10.412 -62.862 1.00 58.44 261 PRO A O 1
#

Radius of gyration: 25.88 Å; Cα contacts (8 Å, |Δi|>4): 331; chains: 1; bounding box: 60×40×100 Å

Organism: NCBI:txid412755

Solvent-accessible surface area (backbone atoms only — not comparable to full-atom values): 14960 Å² total; per-residue (Å²): 83,76,68,54,54,51,51,52,51,54,51,32,54,76,71,74,48,86,74,61,66,69,59,55,49,54,77,54,52,89,87,84,88,78,94,72,64,91,85,67,88,82,86,86,85,85,87,74,89,71,59,80,85,59,50,71,56,74,38,66,69,48,34,44,52,50,42,25,69,35,43,30,38,41,62,36,91,84,38,87,58,37,66,64,50,49,55,52,43,62,75,74,36,91,67,66,58,64,47,94,44,62,50,97,86,42,78,44,33,36,76,71,80,80,72,52,41,79,74,48,75,48,76,30,40,43,99,84,64,84,46,60,38,28,45,29,42,36,28,40,44,62,65,82,66,60,46,77,60,72,91,59,21,14,39,29,35,22,50,68,45,24,41,36,43,39,41,62,50,40,28,60,62,37,29,84,90,56,47,80,58,41,28,29,25,32,38,41,35,35,55,57,35,83,74,54,40,63,33,98,85,31,58,48,65,46,93,43,71,52,35,57,50,42,61,62,40,40,37,58,55,38,54,53,52,53,51,46,56,51,50,57,51,50,52,51,51,52,53,52,51,53,49,52,49,53,54,50,52,54,49,52,53,53,56,53,63,72,66,59,131

Sequence (261 aa):
NAEDMIKEVDELKKNRENIPLNSLISKQTNLTSEVEKKNAHYTMVELREIRKDSKLLFKGTSLATYISHNAPVPFDPSFHYGKAIEDDIATFVEDYDCVPVSVDGVDIFKPYASNLRSHKHIIVWDKHRERKHAFCWYCENQGKGQIKPANVCGLTYRYKNFTVGDNYLTRKTIWETSPHLAFYFIGEVYIIDPKIVPTSQRDDFEQSEARDSFYKEEKVIASELNSRARASSGIRRAEEYVQRGAETVSTIQKELKAKEP

Secondary structure (DSSP, 8-state):
-HHHHHHHHHHHHHTT----HHHHHHHH---------TT---------S--GGGGGGGSHHHHHHHHHHHS-PPBPTT-TTHHHHHHHHHHH-TT-----EEETTEEE-B---SSBPPPEEEEEE-TTSSSEEEEEEEEEBSSSSS-SSTTTSEEEEEETTEEES-HHHHHHHH-SS-TTSGGGEEEEEEE--TTSPBPTTSSSB-SSHHHHHHHHHTHHHHHHHHHHHHHHHHHHHHHHHHHHHHHHHHHHHHHHHTT--

Foldseek 3Di:
DVVVLVVVCVVCVVVVHDDDPVRSCVVVDDDDDDDDDPPDDDDDDDDPPPDPVVCQCVDLVSVLLVCLFFPQAAADPPAPCRVVVVVVCVVPAVLADHDFDDGPNHTHHHPEDRQWDHKDKDFQAFPVNPGTFWIKIKTFGNDPAFDPDPQQFFEFEAESSGTQAGRVQCLVLQDDDCSSLRRRMGIYIYGRPPVFAADPVSNHTDDDPSRVRRSVRSNVVVVVSVVVVVVSVVVVVVVVVVVVVVVVVVVVVVVVVVPDD

Nearest PDB structures (foldseek):
  4url-assembly2_B  TM=4.737E-01  e=2.101E-03  Staphylococcus aureus
  8eob-assembly1_B  TM=6.727E-01  e=1.654E-02  Homo sapiens
  5ofa-assembly1_A  TM=5.993E-01  e=1.459E-02  Homo sapiens
  7kcl-assembly1_B  TM=4.915E-01  e=1.067E-02  Homo sapiens

pLDDT: mean 91.46, std 6.81, range [58.44, 98.69]